Protein AF-A0AAD0XEU3-F1 (afdb_monomer)

Mean predicted aligned error: 13.11 Å

Secondary structure (DSSP, 8-state):
---HHHHHHHHHHHHHHHHHHHHHHHHHHHHHHHHHGGGT-----TTSTTS-HHHHHHHHHHHHHHHHHHHHHHHHHHHHHTT--S--HHHHHHHHHHHHHHHHHHHHHHHHHHHHHSS---B-HHHHHSTTTT--EEEEETTEEEEEEEEE----TTS-PPEEEEEEEE-TT--EEEEEEEEE-SSSSSS--PPPEE-SSEEEE--TTSSPEEEESSPPHHHHHHTT-TT--

Structure (mmCIF, N/CA/C/O backbone):
data_AF-A0AAD0XEU3-F1
#
_entry.id   AF-A0AAD0XEU3-F1
#
loop_
_atom_site.group_PDB
_atom_site.id
_atom_site.type_symbol
_atom_site.label_atom_id
_atom_site.label_alt_id
_atom_site.label_comp_id
_atom_site.label_asym_id
_atom_site.label_entity_id
_atom_site.label_seq_id
_atom_site.pdbx_PDB_ins_code
_atom_site.Cartn_x
_atom_site.Cartn_y
_atom_site.Cartn_z
_atom_site.occupancy
_atom_site.B_iso_or_equiv
_atom_site.auth_seq_id
_atom_site.auth_comp_id
_atom_site.auth_asym_id
_atom_site.auth_atom_id
_atom_site.pdbx_PDB_model_num
ATOM 1 N N . MET A 1 1 ? 22.125 -1.537 -41.550 1.00 46.06 1 MET A N 1
ATOM 2 C CA . MET A 1 1 ? 20.697 -1.244 -41.290 1.00 46.06 1 MET A CA 1
ATOM 3 C C . MET A 1 1 ? 20.258 -2.007 -40.045 1.00 46.06 1 MET A C 1
ATOM 5 O O . MET A 1 1 ? 20.156 -3.225 -40.108 1.00 46.06 1 MET A O 1
ATOM 9 N N . SER A 1 2 ? 20.049 -1.351 -38.899 1.00 53.06 2 SER A N 1
ATOM 10 C CA . SER A 1 2 ? 19.366 -2.022 -37.783 1.00 53.06 2 SER A CA 1
ATOM 11 C C . SER A 1 2 ? 17.871 -1.968 -38.068 1.00 53.06 2 SER A C 1
ATOM 13 O O . SER A 1 2 ? 17.250 -0.924 -37.915 1.00 53.06 2 SER A O 1
ATOM 15 N N . ASN A 1 3 ? 17.312 -3.072 -38.555 1.00 73.12 3 ASN A N 1
ATOM 16 C CA . ASN A 1 3 ? 15.880 -3.191 -38.798 1.00 73.12 3 ASN A CA 1
ATOM 17 C C . ASN A 1 3 ? 15.126 -3.085 -37.453 1.00 73.12 3 ASN A C 1
ATOM 19 O O . ASN A 1 3 ? 15.667 -3.511 -36.430 1.00 73.12 3 ASN A O 1
ATOM 23 N N . ALA A 1 4 ? 13.893 -2.568 -37.415 1.00 69.25 4 ALA A N 1
ATOM 24 C CA . ALA A 1 4 ? 13.116 -2.452 -36.165 1.00 69.25 4 ALA A CA 1
ATOM 25 C C . ALA A 1 4 ? 13.018 -3.801 -35.420 1.00 69.25 4 ALA A C 1
ATOM 27 O O . ALA A 1 4 ? 13.119 -3.877 -34.197 1.00 69.25 4 ALA A O 1
ATOM 28 N N . ARG A 1 5 ? 12.966 -4.897 -36.185 1.00 76.50 5 ARG A N 1
ATOM 29 C CA . ARG A 1 5 ? 13.044 -6.278 -35.693 1.00 76.50 5 ARG A CA 1
ATOM 30 C C . ARG A 1 5 ? 14.333 -6.584 -34.916 1.00 76.50 5 ARG A C 1
ATOM 32 O O . ARG A 1 5 ? 14.293 -7.322 -33.937 1.00 76.50 5 ARG A O 1
ATOM 39 N N . THR A 1 6 ? 15.470 -6.037 -35.338 1.00 76.88 6 THR A N 1
ATOM 40 C CA . THR A 1 6 ? 16.768 -6.197 -34.663 1.00 76.88 6 THR A CA 1
ATOM 41 C C . THR A 1 6 ? 16.799 -5.428 -33.345 1.00 76.88 6 THR A C 1
ATOM 43 O O . THR A 1 6 ? 17.317 -5.949 -32.362 1.00 76.88 6 THR A O 1
ATOM 46 N N . TYR A 1 7 ? 16.199 -4.233 -33.298 1.00 72.94 7 TYR A N 1
ATOM 47 C CA . TYR A 1 7 ? 16.057 -3.458 -32.061 1.00 72.94 7 TYR A CA 1
ATOM 48 C C . TYR A 1 7 ? 15.180 -4.195 -31.038 1.00 72.94 7 TYR A C 1
ATOM 50 O O . TYR A 1 7 ? 15.624 -4.425 -29.917 1.00 72.94 7 TYR A O 1
ATOM 58 N N . VAL A 1 8 ? 13.996 -4.669 -31.443 1.00 77.50 8 VAL A N 1
ATOM 59 C CA . VAL A 1 8 ? 13.076 -5.398 -30.547 1.00 77.50 8 VAL A CA 1
ATOM 60 C C . VAL A 1 8 ? 13.695 -6.697 -30.029 1.00 77.50 8 VAL A C 1
ATOM 62 O O . VAL A 1 8 ? 13.646 -6.959 -28.831 1.00 77.50 8 VAL A O 1
ATOM 65 N N . LYS A 1 9 ? 14.338 -7.496 -30.894 1.00 81.19 9 LYS A N 1
ATOM 66 C CA . LYS A 1 9 ? 15.032 -8.720 -30.456 1.00 81.19 9 LYS A CA 1
ATOM 67 C C . LYS A 1 9 ? 16.100 -8.424 -29.404 1.00 81.19 9 LYS A C 1
ATOM 69 O O . LYS A 1 9 ? 16.208 -9.154 -28.429 1.00 81.19 9 LYS A O 1
ATOM 74 N N . LYS A 1 10 ? 16.877 -7.354 -29.583 1.00 74.50 10 LYS A N 1
ATOM 75 C CA . LYS A 1 10 ? 17.915 -6.965 -28.623 1.00 74.50 10 LYS A CA 1
ATOM 76 C C . LYS A 1 10 ? 17.332 -6.426 -27.320 1.00 74.50 10 LYS A C 1
ATOM 78 O O . LYS A 1 10 ? 17.861 -6.753 -26.264 1.00 74.50 10 LYS A O 1
ATOM 83 N N . LEU A 1 11 ? 16.235 -5.671 -27.383 1.00 76.56 11 LEU A N 1
ATOM 84 C CA . LEU A 1 11 ? 15.510 -5.224 -26.194 1.00 76.56 11 LEU A CA 1
ATOM 85 C C . LEU A 1 11 ? 15.003 -6.427 -25.383 1.00 76.56 11 LEU A C 1
ATOM 87 O O . LEU A 1 11 ? 15.193 -6.467 -24.171 1.00 76.56 11 LEU A O 1
ATOM 91 N N . LEU A 1 12 ? 14.447 -7.444 -26.051 1.00 80.50 12 LEU A N 1
ATOM 92 C CA . LEU A 1 12 ? 14.003 -8.692 -25.419 1.00 80.50 12 LEU A CA 1
ATOM 93 C C . LEU A 1 12 ? 15.159 -9.498 -24.805 1.00 80.50 12 LEU A C 1
ATOM 95 O O . LEU A 1 12 ? 15.047 -9.998 -23.693 1.00 80.50 12 LEU A O 1
ATOM 99 N N . VAL A 1 13 ? 16.298 -9.599 -25.494 1.00 83.69 13 VAL A N 1
ATOM 100 C CA . VAL A 1 13 ? 17.479 -10.293 -24.947 1.00 83.69 13 VAL A CA 1
ATOM 101 C C . VAL A 1 13 ? 18.052 -9.542 -23.743 1.00 83.69 13 VAL A C 1
ATOM 103 O O . VAL A 1 13 ? 18.366 -10.157 -22.728 1.00 83.69 13 VAL A O 1
ATOM 106 N N . GLY A 1 14 ? 18.154 -8.213 -23.826 1.00 75.88 14 GLY A N 1
ATOM 107 C CA . GLY A 1 14 ? 18.631 -7.384 -22.720 1.00 75.88 14 GLY A CA 1
ATOM 108 C C . GLY A 1 14 ? 17.721 -7.456 -21.497 1.00 75.88 14 GLY A C 1
ATOM 109 O O . GLY A 1 14 ? 18.206 -7.492 -20.372 1.00 75.88 14 GLY A O 1
ATOM 110 N N . THR A 1 15 ? 16.411 -7.540 -21.710 1.00 77.00 15 THR A N 1
ATOM 111 C CA . THR A 1 15 ? 15.426 -7.657 -20.626 1.00 77.00 15 THR A CA 1
ATOM 112 C C . THR A 1 15 ? 15.427 -9.028 -19.989 1.00 77.00 15 THR A C 1
ATOM 114 O O . THR A 1 15 ? 15.415 -9.107 -18.766 1.00 77.00 15 THR A O 1
ATOM 117 N N . LEU A 1 16 ? 15.549 -10.097 -20.777 1.00 83.75 16 LEU A N 1
ATOM 118 C CA . LEU A 1 16 ? 15.751 -11.441 -20.243 1.00 83.75 16 LEU A CA 1
ATOM 119 C C . LEU A 1 16 ? 17.006 -11.498 -19.358 1.00 83.75 16 LEU A C 1
ATOM 121 O O . LEU A 1 16 ? 16.955 -12.017 -18.249 1.00 83.75 16 LEU A O 1
ATOM 125 N N . LEU A 1 17 ? 18.114 -10.909 -19.815 1.00 81.06 17 LEU A N 1
ATOM 126 C CA . LEU A 1 17 ? 19.362 -10.875 -19.054 1.00 81.06 17 LEU A CA 1
ATOM 127 C C . LEU A 1 17 ? 19.226 -10.058 -17.762 1.00 81.06 17 LEU A C 1
ATOM 129 O O . LEU A 1 17 ? 19.706 -10.487 -16.718 1.00 81.06 17 LEU A O 1
ATOM 133 N N . VAL A 1 18 ? 18.521 -8.926 -17.807 1.00 76.06 18 VAL A N 1
ATOM 134 C CA . VAL A 1 18 ? 18.188 -8.124 -16.621 1.00 76.06 18 VAL A CA 1
ATOM 135 C C . VAL A 1 18 ? 17.350 -8.921 -15.625 1.00 76.06 18 VAL A C 1
ATOM 137 O O . VAL A 1 18 ? 17.689 -8.940 -14.447 1.00 76.06 18 VAL A O 1
ATOM 140 N N . ILE A 1 19 ? 16.294 -9.603 -16.078 1.00 78.50 19 ILE A N 1
ATOM 141 C CA . ILE A 1 19 ? 15.447 -10.436 -15.213 1.00 78.50 19 ILE A CA 1
ATOM 142 C C . ILE A 1 19 ? 16.292 -11.532 -14.555 1.00 78.50 19 ILE A C 1
ATOM 144 O O . ILE A 1 19 ? 16.215 -11.717 -13.346 1.00 78.50 19 ILE A O 1
ATOM 148 N N . VAL A 1 20 ? 17.145 -12.215 -15.324 1.00 83.12 20 VAL A N 1
ATOM 149 C CA . VAL A 1 20 ? 18.040 -13.259 -14.801 1.00 83.12 20 VAL A CA 1
ATOM 150 C C . VAL A 1 20 ? 18.992 -12.696 -13.745 1.00 83.12 20 VAL A C 1
ATOM 152 O O . VAL A 1 20 ? 19.113 -13.277 -12.670 1.00 83.12 20 VAL A O 1
ATOM 155 N N . VAL A 1 21 ? 19.628 -11.549 -14.001 1.00 78.06 21 VAL A N 1
ATOM 156 C CA . VAL A 1 21 ? 20.501 -10.888 -13.017 1.00 78.06 21 VAL A CA 1
ATOM 157 C C . VAL A 1 21 ? 19.711 -10.480 -11.774 1.00 78.06 21 VAL A C 1
ATOM 159 O O . VAL A 1 21 ? 20.188 -10.706 -10.670 1.00 78.06 21 VAL A O 1
ATOM 162 N N . MET A 1 22 ? 18.496 -9.953 -11.919 1.00 69.88 22 MET A N 1
ATOM 163 C CA . MET A 1 22 ? 17.656 -9.560 -10.782 1.00 69.88 22 MET A CA 1
ATOM 164 C C . MET A 1 22 ? 17.192 -10.726 -9.927 1.00 69.88 22 MET A C 1
ATOM 166 O O . MET A 1 22 ? 17.063 -10.576 -8.719 1.00 69.88 22 MET A O 1
ATOM 170 N N . VAL A 1 23 ? 16.928 -11.879 -10.535 1.00 75.81 23 VAL A N 1
ATOM 171 C CA . VAL A 1 23 ? 16.513 -13.077 -9.802 1.00 75.81 23 VAL A CA 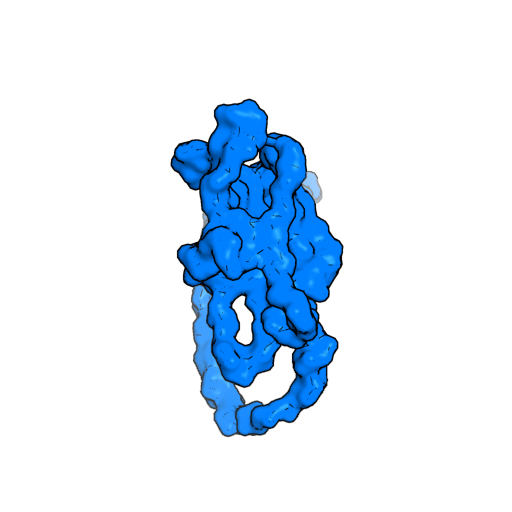1
ATOM 172 C C . VAL A 1 23 ? 17.715 -13.749 -9.138 1.00 75.81 23 VAL A C 1
ATOM 174 O O . VAL A 1 23 ? 17.594 -14.245 -8.022 1.00 75.81 23 VAL A O 1
ATOM 177 N N . LEU A 1 24 ? 18.884 -13.752 -9.788 1.00 76.75 24 LEU A N 1
ATOM 178 C CA . LEU A 1 24 ? 20.075 -14.450 -9.291 1.00 76.75 24 LEU A CA 1
ATOM 179 C C . LEU A 1 24 ? 20.952 -13.606 -8.359 1.00 76.75 24 LEU A C 1
ATOM 181 O O . LEU A 1 24 ? 21.606 -14.172 -7.486 1.00 76.75 24 LEU A O 1
ATOM 185 N N . ALA A 1 25 ? 20.987 -12.279 -8.502 1.00 72.56 25 ALA A N 1
ATOM 186 C CA . ALA A 1 25 ? 21.865 -11.419 -7.706 1.00 72.56 25 ALA A CA 1
ATOM 187 C C . ALA A 1 25 ? 21.491 -11.360 -6.213 1.00 72.56 25 ALA A C 1
ATOM 189 O O . ALA A 1 25 ? 22.407 -11.480 -5.402 1.00 72.56 25 ALA A O 1
ATOM 190 N N . PRO A 1 26 ? 20.211 -11.233 -5.802 1.00 66.44 26 PRO A N 1
ATOM 191 C CA . PRO A 1 26 ? 19.837 -11.255 -4.388 1.00 66.44 26 PRO A CA 1
ATOM 192 C C . PRO A 1 26 ? 20.229 -12.548 -3.652 1.00 66.44 26 PRO A C 1
ATOM 194 O O . PRO A 1 26 ? 20.867 -12.436 -2.605 1.00 66.44 26 PRO A O 1
ATOM 197 N N . PRO A 1 27 ? 19.949 -13.770 -4.163 1.00 67.00 27 PRO A N 1
ATOM 198 C CA . PRO A 1 27 ? 20.391 -14.988 -3.491 1.00 67.00 27 PRO A CA 1
ATOM 199 C C . PRO A 1 27 ? 21.916 -15.142 -3.519 1.00 67.00 27 PRO A C 1
ATOM 201 O O . PRO A 1 27 ? 22.482 -15.581 -2.524 1.00 67.00 27 PRO A O 1
ATOM 204 N N . LEU A 1 28 ? 22.606 -14.727 -4.590 1.00 72.44 28 LEU A N 1
ATOM 205 C CA . LEU A 1 28 ? 24.076 -14.712 -4.618 1.00 72.44 28 LEU A CA 1
ATOM 206 C C . LEU A 1 28 ? 24.664 -13.762 -3.573 1.00 72.44 28 LEU A C 1
ATOM 208 O O . LEU A 1 28 ? 25.585 -14.154 -2.868 1.00 72.44 28 LEU A O 1
ATOM 212 N N . MET A 1 29 ? 24.127 -12.547 -3.440 1.00 66.88 29 MET A N 1
ATOM 213 C CA . MET A 1 29 ? 24.528 -11.582 -2.411 1.00 66.88 29 MET A CA 1
ATOM 214 C C . MET A 1 29 ? 24.251 -12.115 -1.008 1.00 66.88 29 MET A C 1
ATOM 216 O O . MET A 1 2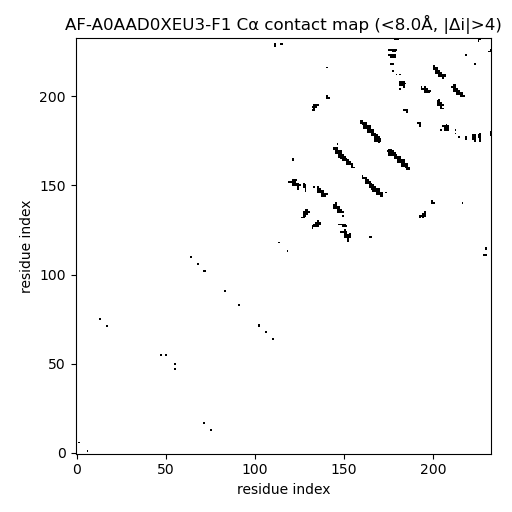9 ? 25.106 -11.977 -0.142 1.00 66.88 29 MET A O 1
ATOM 220 N N . LEU A 1 30 ? 23.105 -12.765 -0.783 1.00 59.00 30 LEU A N 1
ATOM 221 C CA . LEU A 1 30 ? 22.781 -13.395 0.496 1.00 59.00 30 LEU A CA 1
ATOM 222 C C . LEU A 1 30 ? 23.775 -14.515 0.832 1.00 59.00 30 LEU A C 1
ATOM 224 O O . LEU A 1 30 ? 24.312 -14.545 1.933 1.00 59.00 30 LEU A O 1
ATOM 228 N N . ILE A 1 31 ? 24.072 -15.399 -0.124 1.00 71.38 31 ILE A N 1
ATOM 229 C CA . ILE A 1 31 ? 25.073 -16.463 0.034 1.00 71.38 31 ILE A CA 1
ATOM 230 C C . ILE A 1 31 ? 26.451 -15.855 0.315 1.00 71.38 31 ILE A C 1
ATOM 232 O O . ILE A 1 31 ? 27.146 -16.306 1.219 1.00 71.38 31 ILE A O 1
ATOM 236 N N . LEU A 1 32 ? 26.839 -14.804 -0.408 1.00 69.19 32 LEU A N 1
ATOM 237 C CA . LEU A 1 32 ? 28.119 -14.129 -0.223 1.00 69.19 32 LEU A CA 1
ATOM 238 C C . LEU A 1 32 ? 28.206 -13.478 1.167 1.00 69.19 32 LEU A C 1
ATOM 240 O O . LEU A 1 32 ? 29.190 -13.670 1.873 1.00 69.19 32 LEU A O 1
ATOM 244 N N . LEU A 1 33 ? 27.155 -12.782 1.605 1.00 63.50 33 LEU A N 1
ATOM 245 C CA . LEU A 1 33 ? 27.061 -12.227 2.955 1.00 63.50 33 LEU A CA 1
ATOM 246 C C . LEU A 1 33 ? 27.179 -13.326 4.013 1.00 63.50 33 LEU A C 1
ATOM 248 O O . LEU A 1 33 ? 27.953 -13.167 4.948 1.00 63.50 33 LEU A O 1
ATOM 252 N N . LEU A 1 34 ? 26.499 -14.462 3.845 1.00 60.34 34 LEU A N 1
ATOM 253 C CA . LEU A 1 34 ? 26.597 -15.595 4.771 1.00 60.34 34 LEU A CA 1
ATOM 254 C C . LEU A 1 34 ? 28.004 -16.215 4.801 1.00 60.34 34 LEU A C 1
ATOM 256 O O . LEU A 1 34 ? 28.463 -16.627 5.863 1.00 60.34 34 LEU A O 1
ATOM 260 N N . LEU A 1 35 ? 28.708 -16.241 3.667 1.00 69.62 35 LEU A N 1
ATOM 261 C CA . LEU A 1 35 ? 30.067 -16.781 3.565 1.00 69.62 35 LEU A CA 1
ATOM 262 C C . LEU A 1 35 ? 31.140 -15.835 4.131 1.00 69.62 35 LEU A C 1
ATOM 264 O O . LEU A 1 35 ? 32.125 -16.310 4.689 1.00 69.62 35 LEU A O 1
ATOM 268 N N . PHE A 1 36 ? 30.964 -14.514 4.019 1.00 59.31 36 PHE A N 1
ATOM 269 C CA . PHE A 1 36 ? 31.915 -13.513 4.532 1.00 59.31 36 PHE A CA 1
ATOM 270 C C . PHE A 1 36 ? 31.579 -13.008 5.951 1.00 59.31 36 PHE A C 1
ATOM 272 O O . PHE A 1 36 ? 32.425 -12.398 6.607 1.00 59.31 36 PHE A O 1
ATOM 279 N N . SER A 1 37 ? 30.371 -13.275 6.460 1.00 45.62 37 SER A N 1
ATOM 280 C CA . SER A 1 37 ? 29.889 -12.814 7.774 1.00 45.62 37 SER A CA 1
ATOM 281 C C . SER A 1 37 ? 30.475 -13.571 8.968 1.00 45.62 37 SER A C 1
ATOM 283 O O . SER A 1 37 ? 30.266 -13.131 10.099 1.00 45.62 37 SER A O 1
ATOM 285 N N . SER A 1 38 ? 31.231 -14.657 8.792 1.00 47.66 38 SER A N 1
ATOM 286 C CA . SER A 1 38 ? 31.817 -15.373 9.937 1.00 47.66 38 SER A CA 1
ATOM 287 C C . SER A 1 38 ? 32.796 -14.522 10.766 1.00 47.66 38 SER A C 1
ATOM 289 O O . SER A 1 38 ? 33.122 -14.910 11.882 1.00 47.66 38 SER A O 1
ATOM 291 N N . SER A 1 39 ? 33.232 -13.358 10.263 1.00 47.34 39 SER A N 1
ATOM 292 C CA . SER A 1 39 ? 34.177 -12.464 10.954 1.00 47.34 39 SER A CA 1
ATOM 293 C C . SER A 1 39 ? 33.581 -11.143 11.477 1.00 47.34 39 SER A C 1
ATOM 295 O O . SER A 1 39 ? 34.301 -10.396 12.131 1.00 47.34 39 SER A O 1
ATOM 297 N N . ILE A 1 40 ? 32.303 -10.822 11.211 1.00 44.44 40 ILE A N 1
ATOM 298 C CA . ILE A 1 40 ? 31.686 -9.512 11.564 1.00 44.44 40 ILE A CA 1
ATOM 299 C C . ILE A 1 40 ? 30.418 -9.679 12.432 1.00 44.44 40 ILE A C 1
ATOM 301 O O . ILE A 1 40 ? 29.675 -8.731 12.660 1.00 44.44 40 ILE A O 1
ATOM 305 N N . ILE A 1 41 ? 30.160 -10.863 12.996 1.00 40.84 41 ILE A N 1
ATOM 306 C CA . ILE A 1 41 ? 29.099 -11.020 14.007 1.00 40.84 41 ILE A CA 1
ATOM 307 C C . ILE A 1 41 ? 29.682 -10.643 15.373 1.00 40.84 41 ILE A C 1
ATOM 309 O O . ILE A 1 41 ? 29.996 -11.493 16.201 1.00 40.84 41 ILE A O 1
ATOM 313 N N . ASN A 1 42 ? 29.859 -9.340 15.588 1.00 34.31 42 ASN A N 1
ATOM 314 C CA . ASN A 1 42 ? 29.871 -8.765 16.928 1.00 34.31 42 ASN A CA 1
ATOM 315 C C . ASN A 1 42 ? 28.522 -8.040 17.097 1.00 34.31 42 ASN A C 1
ATOM 317 O O . ASN A 1 42 ? 28.211 -7.156 16.290 1.00 34.31 42 ASN A O 1
ATOM 321 N N . PRO A 1 43 ? 27.666 -8.443 18.054 1.00 43.75 43 PRO A N 1
ATOM 322 C CA . PRO A 1 43 ? 26.286 -7.998 18.112 1.00 43.75 43 PRO A CA 1
ATOM 323 C C . PRO A 1 43 ? 26.238 -6.644 18.816 1.00 43.75 43 PRO A C 1
ATOM 325 O O . PRO A 1 43 ? 26.219 -6.586 20.039 1.00 43.75 43 PRO A O 1
ATOM 328 N N . ASN A 1 44 ? 26.295 -5.566 18.034 1.00 41.22 44 ASN A N 1
ATOM 329 C CA . ASN A 1 44 ? 25.739 -4.230 18.295 1.00 41.22 44 ASN A CA 1
ATOM 330 C C . ASN A 1 44 ? 26.669 -3.142 17.762 1.00 41.22 44 ASN A C 1
ATOM 332 O O . ASN A 1 44 ? 27.787 -2.964 18.244 1.00 41.22 44 ASN A O 1
ATOM 336 N N . PRO A 1 45 ? 26.106 -2.247 16.945 1.00 33.84 45 PRO A N 1
ATOM 337 C CA . PRO A 1 45 ? 26.264 -0.840 17.217 1.00 33.84 45 PRO A CA 1
ATOM 338 C C . PRO A 1 45 ? 24.901 -0.269 17.604 1.00 33.84 45 PRO A C 1
ATOM 340 O O . PRO A 1 45 ? 23.956 -0.215 16.820 1.00 33.84 45 PRO A O 1
ATOM 343 N N . VAL A 1 46 ? 24.868 0.237 18.834 1.00 37.12 46 VAL A N 1
ATOM 344 C CA . VAL A 1 46 ? 23.834 1.050 19.500 1.00 37.12 46 VAL A CA 1
ATOM 345 C C . VAL A 1 46 ? 23.349 2.253 18.657 1.00 37.12 46 VAL A C 1
ATOM 347 O O . VAL A 1 46 ? 22.409 2.947 19.026 1.00 37.12 46 VAL A O 1
ATOM 350 N N . PHE A 1 47 ? 23.929 2.491 17.480 1.00 31.92 47 PHE A N 1
ATOM 351 C CA . PHE A 1 47 ? 23.569 3.581 16.581 1.00 31.92 47 PHE A CA 1
ATOM 352 C C . PHE A 1 47 ? 22.332 3.305 15.705 1.00 31.92 47 PHE A C 1
ATOM 354 O O . PHE A 1 47 ? 21.726 4.254 15.217 1.00 31.92 47 PHE A O 1
ATOM 361 N N . MET A 1 48 ? 21.914 2.042 15.529 1.00 30.05 48 MET A N 1
ATOM 362 C CA . MET A 1 48 ? 20.702 1.724 14.748 1.00 30.05 48 MET A CA 1
ATOM 363 C C . MET A 1 48 ? 19.395 1.753 15.550 1.00 30.05 48 MET A C 1
ATOM 365 O O . MET A 1 48 ? 18.332 1.795 14.949 1.00 30.05 48 MET A O 1
ATOM 369 N N . TRP A 1 49 ? 19.447 1.826 16.881 1.00 30.48 49 TRP A N 1
ATOM 370 C CA . TRP A 1 49 ? 18.246 1.817 17.730 1.00 30.48 49 TRP A CA 1
ATOM 371 C C . TRP A 1 49 ? 17.502 3.163 17.793 1.00 30.48 49 TRP A C 1
ATOM 373 O O . TRP A 1 49 ? 16.406 3.233 18.337 1.00 30.48 49 TRP A O 1
ATOM 383 N N . ARG A 1 50 ? 18.093 4.254 17.277 1.00 31.20 50 ARG A N 1
ATOM 384 C CA . ARG A 1 50 ? 17.523 5.615 17.380 1.00 31.20 50 ARG A CA 1
ATOM 385 C C . ARG A 1 50 ? 16.954 6.170 16.075 1.00 31.20 50 ARG A C 1
ATOM 387 O O . ARG A 1 50 ? 16.388 7.260 16.066 1.00 31.20 50 ARG A O 1
ATOM 394 N N . ILE A 1 51 ? 17.111 5.443 14.980 1.00 31.64 51 ILE A N 1
ATOM 395 C CA . ILE A 1 51 ? 16.363 5.692 13.753 1.00 31.64 51 ILE A CA 1
ATOM 396 C C . ILE A 1 51 ? 15.140 4.799 13.905 1.00 31.64 51 ILE A C 1
ATOM 398 O O . ILE A 1 51 ? 15.330 3.607 14.133 1.00 31.64 51 ILE A O 1
ATOM 402 N N . SER A 1 52 ? 13.920 5.349 13.872 1.00 42.97 52 SER A N 1
ATOM 403 C CA . SER A 1 52 ? 12.727 4.500 13.959 1.00 42.97 52 SER A CA 1
ATOM 404 C C . SER A 1 52 ? 12.883 3.346 12.968 1.00 42.97 52 SER A C 1
ATOM 406 O O . SER A 1 52 ? 13.369 3.534 11.848 1.00 42.97 52 SER A O 1
ATOM 408 N N . GLU A 1 53 ? 12.547 2.139 13.402 1.00 47.69 53 GLU A N 1
ATOM 409 C CA . GLU A 1 53 ? 12.714 0.911 12.621 1.00 47.69 53 GLU A CA 1
ATOM 410 C C . GLU A 1 53 ? 12.005 1.015 11.248 1.00 47.69 53 GLU A C 1
ATOM 412 O O . GLU A 1 53 ? 12.388 0.371 10.271 1.00 47.69 53 GLU A O 1
ATOM 417 N N . ASP A 1 54 ? 11.036 1.930 11.142 1.00 47.72 54 ASP A N 1
ATOM 418 C CA . ASP A 1 54 ? 10.421 2.448 9.918 1.00 47.72 54 ASP A CA 1
ATOM 419 C C . ASP A 1 54 ? 11.366 3.309 9.063 1.00 47.72 54 ASP A C 1
ATOM 421 O O . ASP A 1 54 ? 11.633 2.972 7.913 1.00 47.72 54 ASP A O 1
ATOM 425 N N . ALA A 1 55 ? 11.942 4.391 9.589 1.00 45.06 55 ALA A N 1
ATOM 426 C CA . ALA A 1 55 ? 12.816 5.261 8.804 1.00 45.06 55 ALA A CA 1
ATOM 427 C C . ALA A 1 55 ? 14.065 4.525 8.287 1.00 45.06 55 ALA A C 1
ATOM 429 O O . ALA A 1 55 ? 14.495 4.776 7.165 1.00 45.06 55 ALA A O 1
ATOM 430 N N . GLY A 1 56 ? 14.620 3.584 9.059 1.00 49.97 56 GLY A N 1
ATOM 431 C CA . GLY A 1 56 ? 15.778 2.786 8.647 1.00 49.97 56 GLY A CA 1
ATOM 432 C C . GLY A 1 56 ? 15.450 1.785 7.538 1.00 49.97 56 GLY A C 1
ATOM 433 O O . GLY A 1 56 ? 16.156 1.724 6.532 1.00 49.97 56 GLY A O 1
ATOM 434 N N . SER A 1 57 ? 14.359 1.030 7.679 1.00 49.62 57 SER A N 1
ATOM 435 C CA . SER A 1 57 ? 13.946 0.033 6.682 1.00 49.62 57 SER A CA 1
ATOM 436 C C . SER A 1 57 ? 13.421 0.677 5.396 1.00 49.62 57 SER A C 1
ATOM 438 O O . SER A 1 57 ? 13.817 0.260 4.306 1.00 49.62 57 SER A O 1
ATOM 440 N N . HIS A 1 58 ? 12.631 1.751 5.499 1.00 51.66 58 HIS A N 1
ATOM 441 C CA . HIS A 1 58 ? 12.197 2.540 4.347 1.00 51.66 58 HIS A CA 1
ATOM 442 C C . HIS A 1 58 ? 13.384 3.201 3.641 1.00 51.66 58 HIS A C 1
ATOM 444 O O . HIS A 1 58 ? 13.470 3.135 2.417 1.00 51.66 58 HIS A O 1
ATOM 450 N N . LEU A 1 59 ? 14.344 3.774 4.374 1.00 55.66 59 LEU A N 1
ATOM 451 C CA . LEU A 1 59 ? 15.533 4.377 3.768 1.00 55.66 59 LEU A CA 1
ATOM 452 C C . LEU A 1 59 ? 16.423 3.325 3.102 1.00 55.66 59 LEU A C 1
ATOM 454 O O . LEU A 1 59 ? 16.889 3.556 1.992 1.00 55.66 59 LEU A O 1
ATOM 458 N N . MET A 1 60 ? 16.603 2.150 3.705 1.00 55.50 60 MET A N 1
ATOM 459 C CA . MET A 1 60 ? 17.351 1.053 3.082 1.00 55.50 60 MET A CA 1
ATOM 460 C C . MET A 1 60 ? 16.643 0.512 1.835 1.00 55.50 60 MET A C 1
ATOM 462 O O . MET A 1 60 ? 17.303 0.299 0.819 1.00 55.50 60 MET A O 1
ATOM 466 N N . ALA A 1 61 ? 15.316 0.368 1.854 1.00 56.53 61 ALA A N 1
ATOM 467 C CA . ALA A 1 61 ? 14.532 -0.039 0.687 1.00 56.53 61 ALA A CA 1
ATOM 468 C C . ALA A 1 61 ? 14.562 1.019 -0.434 1.00 56.53 61 ALA A C 1
ATOM 470 O O . ALA A 1 61 ? 14.719 0.691 -1.613 1.00 56.53 61 ALA A O 1
ATOM 471 N N . VAL A 1 62 ? 14.480 2.306 -0.084 1.00 63.41 62 VAL A N 1
ATOM 472 C CA . VAL A 1 62 ? 14.606 3.422 -1.032 1.00 63.41 62 VAL A CA 1
ATOM 473 C C . VAL A 1 62 ? 16.017 3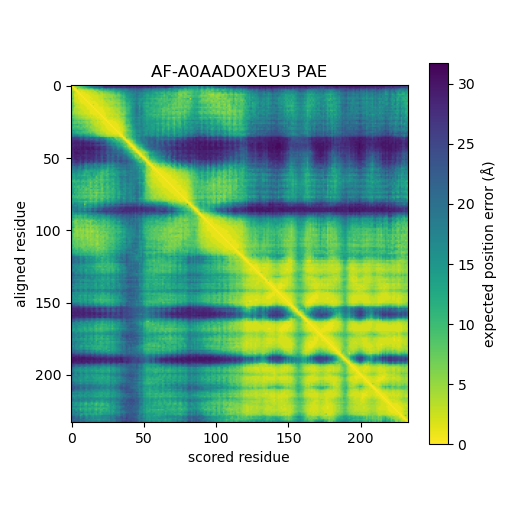.463 -1.617 1.00 63.41 62 VAL A C 1
ATOM 475 O O . VAL A 1 62 ? 16.173 3.520 -2.831 1.00 63.41 62 VAL A O 1
ATOM 478 N N . VAL A 1 63 ? 17.060 3.346 -0.797 1.00 67.00 63 VAL A N 1
ATOM 479 C CA . VAL A 1 63 ? 18.453 3.330 -1.265 1.00 67.00 63 VAL A CA 1
ATOM 480 C C . VAL A 1 63 ? 18.709 2.129 -2.176 1.00 67.00 63 VAL A C 1
ATOM 482 O O . VAL A 1 63 ? 19.260 2.296 -3.263 1.00 67.00 63 VAL A O 1
ATOM 485 N N . GLN A 1 64 ? 18.267 0.929 -1.793 1.00 61.84 64 GLN A N 1
ATOM 486 C CA . GLN A 1 64 ? 18.403 -0.271 -2.621 1.00 61.84 64 GLN A CA 1
ATOM 487 C C . GLN A 1 64 ? 17.635 -0.146 -3.942 1.00 61.84 64 GLN A C 1
ATOM 489 O O . GLN A 1 64 ? 18.186 -0.482 -4.990 1.00 61.84 64 GLN A O 1
ATOM 494 N N . SER A 1 65 ? 16.410 0.389 -3.926 1.00 64.06 65 SER A N 1
ATOM 495 C CA . SER A 1 65 ? 15.626 0.600 -5.150 1.00 64.06 65 SER A CA 1
ATOM 496 C C . SER A 1 65 ? 16.245 1.662 -6.064 1.00 64.06 65 SER A C 1
ATOM 498 O O . SER A 1 65 ? 16.290 1.461 -7.277 1.00 64.06 65 SER A O 1
ATOM 500 N N . VAL A 1 66 ? 16.817 2.738 -5.513 1.00 71.75 66 VAL A N 1
ATOM 501 C CA . VAL A 1 66 ? 17.540 3.765 -6.280 1.00 71.75 66 VAL A CA 1
ATOM 502 C C . VAL A 1 66 ? 18.823 3.197 -6.887 1.00 71.75 66 VAL A C 1
ATOM 504 O O . VAL A 1 66 ? 19.073 3.402 -8.074 1.00 71.75 66 VAL A O 1
ATOM 507 N N . ILE A 1 67 ? 19.619 2.436 -6.130 1.00 73.31 67 ILE A N 1
ATOM 508 C CA . ILE A 1 67 ? 20.832 1.777 -6.646 1.00 73.31 67 ILE A CA 1
ATOM 509 C C . ILE A 1 67 ? 20.472 0.811 -7.778 1.00 73.31 67 ILE A C 1
ATOM 511 O O . ILE A 1 67 ? 21.109 0.808 -8.834 1.00 73.31 67 ILE A O 1
ATOM 515 N N . LEU A 1 68 ? 19.424 0.016 -7.589 1.00 70.38 68 LEU A N 1
ATOM 516 C CA . LEU A 1 68 ? 18.906 -0.911 -8.585 1.00 70.38 68 LEU A CA 1
ATOM 517 C C . LEU A 1 68 ? 18.419 -0.177 -9.847 1.00 70.38 68 LEU A C 1
ATOM 519 O O . LEU A 1 68 ? 18.729 -0.579 -10.966 1.00 70.38 68 LEU A O 1
ATOM 523 N N . MET A 1 69 ? 17.748 0.962 -9.685 1.00 71.12 69 MET A N 1
ATOM 524 C CA . MET A 1 69 ? 17.303 1.801 -10.798 1.00 71.12 69 MET A CA 1
ATOM 525 C C . MET A 1 69 ? 18.483 2.402 -11.574 1.00 71.12 69 MET A C 1
ATOM 527 O O . MET A 1 69 ? 18.503 2.359 -12.805 1.00 71.12 69 MET A O 1
ATOM 531 N N . VAL A 1 70 ? 19.486 2.935 -10.870 1.00 77.25 70 VAL A N 1
ATOM 532 C CA . VAL A 1 70 ? 20.681 3.550 -11.469 1.00 77.25 70 VAL A CA 1
ATOM 533 C C . VAL A 1 70 ? 21.535 2.508 -12.188 1.00 77.25 70 VAL A C 1
ATOM 535 O O . VAL A 1 70 ? 21.983 2.754 -13.309 1.00 77.25 70 VAL A O 1
ATOM 538 N N . THR A 1 71 ? 21.734 1.331 -11.591 1.00 74.44 71 THR A N 1
ATOM 539 C CA . THR A 1 71 ? 22.503 0.236 -12.204 1.00 74.44 71 THR A CA 1
ATOM 540 C C . THR A 1 71 ? 21.815 -0.300 -13.456 1.00 74.44 71 THR A C 1
ATOM 542 O O . THR A 1 71 ? 22.474 -0.458 -14.485 1.00 74.44 71 THR A O 1
ATOM 545 N N . LEU A 1 72 ? 20.490 -0.482 -13.424 1.00 73.06 72 LEU A N 1
ATOM 546 C CA . LEU A 1 72 ? 19.710 -0.849 -14.604 1.00 73.06 72 LEU A CA 1
ATOM 547 C C . LEU A 1 72 ? 19.809 0.195 -15.709 1.00 73.06 72 LEU A C 1
ATOM 549 O O . LEU A 1 72 ? 20.115 -0.140 -16.854 1.00 73.06 72 LEU A O 1
ATOM 553 N N . LEU A 1 73 ? 19.581 1.464 -15.375 1.00 73.56 73 LEU A N 1
ATOM 554 C CA . LEU A 1 73 ? 19.635 2.550 -16.344 1.00 73.56 73 LEU A CA 1
ATOM 555 C C . LEU A 1 73 ? 21.034 2.664 -16.967 1.00 73.56 73 LEU A C 1
ATOM 557 O O . LEU A 1 73 ? 21.158 2.776 -18.187 1.00 73.56 73 LEU A O 1
ATOM 561 N N . GLY A 1 74 ? 22.086 2.562 -16.151 1.00 75.75 74 GLY A N 1
ATOM 562 C CA . GLY A 1 74 ? 23.479 2.559 -16.595 1.00 75.75 74 GLY A CA 1
ATOM 563 C C . GLY A 1 74 ? 23.806 1.379 -17.512 1.00 75.75 74 GLY A C 1
ATOM 564 O O . GLY A 1 74 ? 24.400 1.581 -18.573 1.00 75.75 74 GLY A O 1
ATOM 565 N N . PHE A 1 75 ? 23.360 0.170 -17.162 1.00 74.25 75 PHE A N 1
ATOM 566 C CA . PHE A 1 75 ? 23.529 -1.027 -17.988 1.00 74.25 75 PHE A CA 1
ATOM 567 C C . PHE A 1 75 ? 22.827 -0.888 -19.347 1.00 74.25 75 PHE A C 1
ATOM 569 O O . PHE A 1 75 ? 23.429 -1.158 -20.390 1.00 74.25 75 PHE A O 1
ATOM 576 N N . PHE A 1 76 ? 21.587 -0.389 -19.362 1.00 71.19 76 PHE A N 1
ATOM 577 C CA . PHE A 1 76 ? 20.846 -0.137 -20.600 1.00 71.19 76 PHE A CA 1
ATOM 578 C C . PHE A 1 76 ? 21.513 0.943 -21.464 1.00 71.19 76 PHE A C 1
ATOM 580 O O . PHE A 1 76 ? 21.656 0.755 -22.673 1.00 71.19 76 PHE A O 1
ATOM 587 N N . ILE A 1 77 ? 21.973 2.051 -20.870 1.00 72.25 77 ILE A N 1
ATOM 588 C CA . ILE A 1 77 ? 22.696 3.108 -21.596 1.00 72.25 77 ILE A CA 1
ATOM 589 C C . ILE A 1 77 ? 24.012 2.570 -22.171 1.00 72.25 77 ILE A C 1
ATOM 591 O O . ILE A 1 77 ? 24.331 2.854 -23.328 1.00 72.25 77 ILE A O 1
ATOM 595 N N . TRP A 1 78 ? 24.764 1.777 -21.405 1.00 75.94 78 TRP A N 1
ATOM 596 C CA . TRP A 1 78 ? 26.010 1.155 -21.855 1.00 75.94 78 TRP A CA 1
ATOM 597 C C . TRP A 1 78 ? 25.778 0.197 -23.030 1.00 75.94 78 TRP A C 1
ATOM 599 O O . TRP A 1 78 ? 26.439 0.324 -24.064 1.00 75.94 78 TRP A O 1
ATOM 609 N N . MET A 1 79 ? 24.774 -0.681 -22.928 1.00 68.88 79 MET A N 1
ATOM 610 C CA . MET A 1 79 ? 24.399 -1.610 -23.998 1.00 68.88 79 MET A CA 1
ATOM 611 C C . MET A 1 79 ? 23.988 -0.868 -25.282 1.00 68.88 79 MET A C 1
ATOM 613 O O . MET A 1 79 ? 24.333 -1.279 -26.392 1.00 68.88 79 MET A O 1
ATOM 617 N N . MET A 1 80 ? 23.318 0.279 -25.144 1.00 66.00 80 MET A N 1
ATOM 618 C CA . MET A 1 80 ? 22.949 1.137 -26.274 1.00 66.00 80 MET A CA 1
ATOM 619 C C . MET A 1 80 ? 24.151 1.887 -26.866 1.00 66.00 80 MET A C 1
ATOM 621 O O . MET A 1 80 ? 24.235 2.042 -28.088 1.00 66.00 80 MET A O 1
ATOM 625 N N . LYS A 1 81 ? 25.110 2.323 -26.038 1.00 69.12 81 LYS A N 1
ATOM 626 C CA . LYS A 1 81 ? 26.315 3.045 -26.482 1.00 69.12 81 LYS A CA 1
ATOM 627 C C . LYS A 1 81 ? 27.189 2.194 -27.410 1.00 69.12 81 LYS A C 1
ATOM 629 O O . LYS A 1 81 ? 27.787 2.741 -28.330 1.00 69.12 81 LYS A O 1
ATOM 634 N N . GLY A 1 82 ? 27.203 0.871 -27.232 1.00 62.47 82 GLY A N 1
ATOM 635 C CA . GLY A 1 82 ? 27.909 -0.059 -28.122 1.00 62.47 82 GLY A CA 1
ATOM 636 C C . GLY A 1 82 ? 27.271 -0.249 -29.508 1.00 62.47 82 GLY A C 1
ATOM 637 O O . GLY A 1 82 ? 27.891 -0.852 -30.384 1.00 62.47 82 GLY A O 1
ATOM 638 N N . HIS A 1 83 ? 26.039 0.229 -29.736 1.00 57.38 83 HIS A N 1
ATOM 639 C CA . HIS A 1 83 ? 25.253 -0.156 -30.918 1.00 57.38 83 HIS A CA 1
ATOM 640 C C . HIS A 1 83 ? 24.528 0.976 -31.647 1.00 57.38 83 HIS A C 1
ATOM 642 O O . HIS A 1 83 ? 24.165 0.796 -32.812 1.00 57.38 83 HIS A O 1
ATOM 648 N N . VAL A 1 84 ? 24.343 2.141 -31.024 1.00 56.66 84 VAL A N 1
ATOM 649 C CA . VAL A 1 84 ? 23.919 3.352 -31.739 1.00 56.66 84 VAL A CA 1
ATOM 650 C C . VAL A 1 84 ? 25.141 3.911 -32.466 1.00 56.66 84 VAL A C 1
ATOM 652 O O . VAL A 1 84 ? 25.812 4.828 -31.997 1.00 56.66 84 VAL A O 1
ATOM 655 N N . GLY A 1 85 ? 25.460 3.286 -33.600 1.00 52.09 85 GLY A N 1
ATOM 656 C CA . GLY A 1 85 ? 26.472 3.767 -34.528 1.00 52.09 85 GLY A CA 1
ATOM 657 C C . GLY A 1 85 ? 26.182 5.206 -34.954 1.00 52.09 85 GLY A C 1
ATOM 658 O O . GLY A 1 85 ? 25.028 5.623 -35.055 1.00 52.09 85 GLY A O 1
ATOM 659 N N . VAL A 1 86 ? 27.257 5.958 -35.168 1.00 53.72 86 VAL A N 1
ATOM 660 C CA . VAL A 1 86 ? 27.288 7.350 -35.623 1.00 53.72 86 VAL A CA 1
ATOM 661 C C . VAL A 1 86 ? 26.426 7.515 -36.884 1.00 53.72 86 VAL A C 1
ATOM 663 O O . VAL A 1 86 ? 26.873 7.230 -37.988 1.00 53.72 86 VAL A O 1
ATOM 666 N N . GLY A 1 87 ? 25.171 7.938 -36.737 1.00 55.56 87 GLY A N 1
ATOM 667 C CA . GLY A 1 87 ? 24.311 8.221 -37.886 1.00 55.56 87 GLY A CA 1
ATOM 668 C C . GLY A 1 87 ? 22.843 8.415 -37.515 1.00 55.56 87 GLY A C 1
ATOM 669 O O . GLY A 1 87 ? 22.196 7.482 -37.060 1.00 55.56 87 GLY A O 1
ATOM 670 N N . TYR A 1 88 ? 22.325 9.616 -37.791 1.00 55.34 88 TYR A N 1
ATOM 671 C CA . TYR A 1 88 ? 20.921 10.062 -37.710 1.00 55.34 88 TYR A CA 1
ATOM 672 C C . TYR A 1 88 ? 20.380 10.449 -36.317 1.00 55.34 88 TYR A C 1
ATOM 674 O O . TYR A 1 88 ? 19.971 9.633 -35.492 1.00 55.34 88 TYR A O 1
ATOM 682 N N . GLY A 1 89 ? 20.343 11.765 -36.068 1.00 61.75 89 GLY A N 1
ATOM 683 C CA . GLY A 1 89 ? 19.996 12.370 -34.776 1.00 61.75 89 GLY A CA 1
ATOM 684 C C . GLY A 1 89 ? 18.513 12.337 -34.372 1.00 61.75 89 GLY A C 1
ATOM 685 O O . GLY A 1 89 ? 18.239 12.377 -33.174 1.00 61.75 89 GLY A O 1
ATOM 686 N N . SER A 1 90 ? 17.557 12.241 -35.307 1.00 63.53 90 SER A N 1
ATOM 687 C CA . SER A 1 90 ? 16.116 12.231 -34.974 1.00 63.53 90 SER A CA 1
ATOM 688 C C . SER A 1 90 ? 15.623 10.853 -34.512 1.00 63.53 90 SER A C 1
ATOM 690 O O . SER A 1 90 ? 14.969 10.750 -33.475 1.00 63.53 90 SER A O 1
ATOM 692 N N . GLU A 1 91 ? 16.007 9.782 -35.211 1.00 68.12 91 GLU A N 1
ATOM 693 C CA . GLU A 1 91 ? 15.661 8.398 -34.855 1.00 68.12 91 GLU A CA 1
ATOM 694 C C . GLU A 1 91 ? 16.331 7.966 -33.542 1.00 68.12 91 GLU A C 1
ATOM 696 O O . GLU A 1 91 ? 15.712 7.317 -32.699 1.00 68.12 91 GLU A O 1
ATOM 701 N N . ARG A 1 92 ? 17.558 8.438 -33.280 1.00 69.75 92 ARG A N 1
ATOM 702 C CA . ARG A 1 92 ? 18.245 8.225 -31.996 1.00 69.75 92 ARG A CA 1
ATOM 703 C C . ARG A 1 92 ? 17.440 8.741 -30.800 1.00 69.75 92 ARG A C 1
ATOM 705 O O . ARG A 1 92 ? 17.410 8.071 -29.771 1.00 69.75 92 ARG A O 1
ATOM 712 N N . ARG A 1 93 ? 16.786 9.905 -30.915 1.00 72.50 93 ARG A N 1
ATOM 713 C CA . ARG A 1 93 ? 15.948 10.449 -29.830 1.00 72.50 93 ARG A CA 1
ATOM 714 C C . ARG A 1 93 ? 14.729 9.571 -29.577 1.00 72.50 93 ARG A C 1
ATOM 716 O O . ARG A 1 93 ? 14.449 9.279 -28.423 1.00 72.50 93 ARG A O 1
ATOM 723 N N . ARG A 1 94 ? 14.062 9.092 -30.633 1.00 75.62 94 ARG A N 1
ATOM 724 C CA . ARG A 1 94 ? 12.905 8.189 -30.509 1.00 75.62 94 ARG A CA 1
ATOM 725 C C . ARG A 1 94 ? 13.278 6.889 -29.803 1.00 75.62 94 ARG A C 1
ATOM 727 O O . ARG A 1 94 ? 12.617 6.521 -28.837 1.00 75.62 94 ARG A O 1
ATOM 734 N N . TYR A 1 95 ? 14.368 6.244 -30.217 1.00 73.94 95 TYR A N 1
ATOM 735 C CA . TYR A 1 95 ? 14.833 5.019 -29.563 1.00 73.94 95 TYR A CA 1
ATOM 736 C C . TYR A 1 95 ? 15.244 5.248 -28.107 1.00 73.94 95 TYR A C 1
ATOM 738 O O . TYR A 1 95 ? 14.916 4.429 -27.257 1.00 73.94 95 TYR A O 1
ATOM 746 N N . LEU A 1 96 ? 15.912 6.365 -27.796 1.00 75.75 96 LEU A N 1
ATOM 747 C CA . LEU A 1 96 ? 16.256 6.708 -26.414 1.00 75.75 96 LEU A CA 1
ATOM 748 C C . LEU A 1 96 ? 15.007 6.941 -25.557 1.00 75.75 96 LEU A C 1
ATOM 750 O O . LEU A 1 96 ? 14.924 6.384 -24.469 1.00 75.75 96 LEU A O 1
ATOM 754 N N . SER A 1 97 ? 14.026 7.704 -26.045 1.00 80.44 97 SER A N 1
ATOM 755 C CA . SER A 1 97 ? 12.773 7.947 -25.322 1.00 80.44 97 SER A CA 1
ATOM 756 C C . SER A 1 97 ? 12.001 6.653 -25.064 1.00 80.44 97 SER A C 1
ATOM 758 O O . SER A 1 97 ? 11.565 6.428 -23.939 1.00 80.44 97 SER A O 1
ATOM 760 N N . VAL A 1 98 ? 11.885 5.774 -26.065 1.00 81.00 98 VAL A N 1
ATOM 761 C CA . VAL A 1 98 ? 11.222 4.468 -25.909 1.00 81.00 98 VAL A CA 1
ATOM 762 C C . VAL A 1 98 ? 11.958 3.600 -24.892 1.00 81.00 98 VAL A C 1
ATOM 764 O O . VAL A 1 98 ? 11.315 3.033 -24.013 1.00 81.00 98 VAL A O 1
ATOM 767 N N . THR A 1 99 ? 13.292 3.536 -24.953 1.00 75.19 99 THR A N 1
ATOM 768 C CA . THR A 1 99 ? 14.083 2.778 -23.976 1.00 75.19 99 THR A CA 1
ATOM 769 C C . THR A 1 99 ? 13.913 3.337 -22.563 1.00 75.19 99 THR A C 1
ATOM 771 O O . THR A 1 99 ? 13.724 2.559 -21.638 1.00 75.19 99 THR A O 1
ATOM 774 N N . VAL A 1 100 ? 13.931 4.661 -22.375 1.00 80.19 100 VAL A N 1
ATOM 775 C CA . VAL A 1 100 ? 13.747 5.276 -21.049 1.00 80.19 100 VAL A CA 1
ATOM 776 C C . VAL A 1 100 ? 12.364 4.959 -20.484 1.00 80.19 100 VAL A C 1
ATOM 778 O O . VAL A 1 100 ? 12.272 4.500 -19.350 1.00 80.19 100 VAL A O 1
ATOM 781 N N . ILE A 1 101 ? 11.300 5.143 -21.273 1.00 84.75 101 ILE A N 1
ATOM 782 C CA . ILE A 1 101 ? 9.927 4.827 -20.848 1.00 84.75 101 ILE A CA 1
ATOM 783 C C . ILE A 1 101 ? 9.814 3.344 -20.485 1.00 84.75 101 ILE A C 1
ATOM 785 O O . ILE A 1 101 ? 9.278 3.001 -19.434 1.00 84.75 101 ILE A O 1
ATOM 789 N N . TYR A 1 102 ? 10.360 2.468 -21.325 1.00 83.19 102 TYR A N 1
ATOM 790 C CA . TYR A 1 102 ? 10.357 1.031 -21.088 1.00 83.19 102 TYR A CA 1
ATOM 791 C C . TYR A 1 102 ? 11.090 0.654 -19.789 1.00 83.19 102 TYR A C 1
ATOM 793 O O . TYR A 1 102 ? 10.549 -0.093 -18.977 1.00 83.19 102 TYR A O 1
ATOM 801 N N . THR A 1 103 ? 12.285 1.206 -19.551 1.00 78.00 103 THR A N 1
ATOM 802 C CA . THR A 1 103 ? 13.046 0.966 -18.317 1.00 78.00 103 THR A CA 1
ATOM 803 C C . THR A 1 103 ? 12.298 1.481 -17.089 1.00 78.00 103 THR A C 1
ATOM 805 O O . THR A 1 103 ? 12.271 0.793 -16.075 1.00 78.00 103 THR A O 1
ATOM 808 N N . LEU A 1 104 ? 11.645 2.646 -17.169 1.00 82.50 104 LEU A N 1
ATOM 809 C CA . LEU A 1 104 ? 10.834 3.177 -16.068 1.00 82.50 104 LEU A CA 1
ATOM 810 C C . LEU A 1 104 ? 9.654 2.260 -15.728 1.00 82.50 104 LEU A C 1
ATOM 812 O O . LEU A 1 104 ? 9.430 1.975 -14.554 1.00 82.50 104 LEU A O 1
ATOM 816 N N . LEU A 1 105 ? 8.936 1.760 -16.738 1.00 84.69 105 LEU A N 1
ATOM 817 C CA . LEU A 1 105 ? 7.835 0.813 -16.540 1.00 84.69 105 LEU A CA 1
ATOM 818 C C . LEU A 1 105 ? 8.320 -0.502 -15.925 1.00 84.69 105 LEU A C 1
ATOM 820 O O . LEU A 1 105 ? 7.693 -1.019 -15.004 1.00 84.69 105 LEU A O 1
ATOM 824 N N . LEU A 1 106 ? 9.456 -1.016 -16.399 1.00 81.94 106 LEU A N 1
ATOM 825 C CA . LEU A 1 106 ? 10.067 -2.231 -15.871 1.00 81.94 106 LEU A CA 1
ATOM 826 C C . LEU A 1 106 ? 10.504 -2.046 -14.409 1.00 81.94 106 LEU A C 1
ATOM 828 O O . LEU A 1 106 ? 10.174 -2.883 -13.574 1.00 81.94 106 LEU A O 1
ATOM 832 N N . CYS A 1 107 ? 11.158 -0.931 -14.070 1.00 77.00 107 CYS A N 1
ATOM 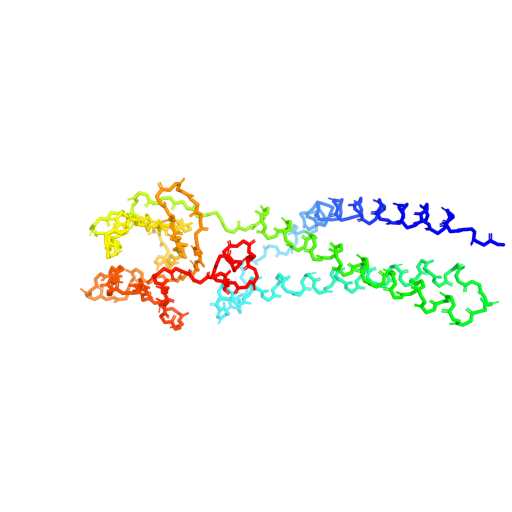833 C CA . CYS A 1 107 ? 11.504 -0.597 -12.685 1.00 77.00 107 CYS A CA 1
ATOM 834 C C . CYS A 1 107 ? 10.260 -0.479 -11.797 1.00 77.00 107 CYS A C 1
ATOM 836 O O . CYS A 1 107 ? 10.241 -1.042 -10.708 1.00 77.00 107 CYS A O 1
ATOM 838 N N . CYS A 1 108 ? 9.211 0.201 -12.267 1.00 80.25 108 CYS A N 1
ATOM 839 C CA . CYS A 1 108 ? 7.948 0.317 -11.539 1.00 80.25 108 CYS A CA 1
ATOM 840 C C . CYS A 1 108 ? 7.343 -1.066 -11.248 1.00 80.25 108 CYS A C 1
ATOM 842 O O . CYS A 1 108 ? 7.020 -1.370 -10.102 1.00 80.25 108 CYS A O 1
ATOM 844 N N . GLY A 1 109 ? 7.286 -1.941 -12.259 1.00 81.62 109 GLY A N 1
ATOM 845 C CA . GLY A 1 109 ? 6.816 -3.318 -12.100 1.00 81.62 109 GLY A CA 1
ATOM 846 C C . GLY A 1 109 ? 7.635 -4.119 -11.084 1.00 81.62 109 GLY A C 1
ATOM 847 O O . GLY A 1 109 ? 7.058 -4.808 -10.248 1.00 81.62 109 GLY A O 1
ATOM 848 N N . PHE A 1 110 ? 8.965 -3.991 -11.100 1.00 75.56 110 PHE A N 1
ATOM 849 C CA . PHE A 1 110 ? 9.831 -4.659 -10.125 1.00 75.56 110 PHE A CA 1
ATOM 850 C C . PHE A 1 110 ? 9.647 -4.144 -8.700 1.00 75.56 110 PHE A C 1
ATOM 852 O O . PHE A 1 110 ? 9.602 -4.953 -7.778 1.00 75.56 110 PHE A O 1
ATOM 859 N N . ILE A 1 111 ? 9.520 -2.829 -8.508 1.00 72.31 111 ILE A N 1
ATOM 860 C CA . ILE A 1 111 ? 9.287 -2.255 -7.178 1.00 72.31 111 ILE A CA 1
ATOM 861 C C . ILE A 1 111 ? 7.945 -2.754 -6.635 1.00 72.31 111 ILE A C 1
ATOM 863 O O . ILE A 1 111 ? 7.899 -3.235 -5.508 1.00 72.31 111 ILE A O 1
ATOM 867 N N . LEU A 1 112 ? 6.880 -2.719 -7.444 1.00 72.19 112 LEU A N 1
ATOM 868 C CA . LEU A 1 112 ? 5.563 -3.226 -7.049 1.00 72.19 112 LEU A CA 1
ATOM 869 C C . LEU A 1 112 ? 5.583 -4.729 -6.745 1.00 72.19 112 LEU A C 1
ATOM 871 O O . LEU A 1 112 ? 4.957 -5.174 -5.787 1.00 72.19 112 LEU A O 1
ATOM 875 N N . ALA A 1 113 ? 6.296 -5.529 -7.539 1.00 71.62 113 ALA A N 1
ATOM 876 C CA . ALA A 1 113 ? 6.438 -6.957 -7.272 1.00 71.62 113 ALA A CA 1
ATOM 877 C C . ALA A 1 113 ? 7.215 -7.207 -5.972 1.00 71.62 113 ALA A C 1
ATOM 879 O O . ALA A 1 113 ? 6.799 -8.024 -5.155 1.00 71.62 113 ALA A O 1
ATOM 880 N N . GLY A 1 114 ? 8.313 -6.478 -5.757 1.00 65.25 114 GLY A N 1
ATOM 881 C CA . GLY A 1 114 ? 9.140 -6.587 -4.560 1.00 65.25 114 GLY A CA 1
ATOM 882 C C . GLY A 1 114 ? 8.388 -6.206 -3.287 1.00 65.25 114 GLY A C 1
ATOM 883 O O . GLY A 1 114 ? 8.430 -6.956 -2.317 1.00 65.25 114 GLY A O 1
ATOM 884 N N . THR A 1 115 ? 7.650 -5.094 -3.291 1.00 64.69 115 THR A N 1
ATOM 885 C CA . THR A 1 115 ? 6.872 -4.663 -2.118 1.00 64.69 115 THR A CA 1
ATOM 886 C C . THR A 1 115 ? 5.714 -5.604 -1.801 1.00 64.69 115 THR A C 1
ATOM 888 O O . THR A 1 115 ? 5.394 -5.780 -0.633 1.00 64.69 115 THR A O 1
ATOM 891 N N . ASN A 1 116 ? 5.118 -6.254 -2.804 1.00 65.00 116 ASN A N 1
ATOM 892 C CA . ASN A 1 116 ? 4.096 -7.276 -2.569 1.00 65.00 116 ASN A CA 1
ATOM 893 C C . ASN A 1 116 ? 4.686 -8.602 -2.061 1.00 65.00 116 ASN A C 1
ATOM 895 O O . ASN A 1 116 ? 4.081 -9.252 -1.216 1.00 65.00 116 ASN A O 1
ATOM 899 N N . LEU A 1 117 ? 5.856 -9.016 -2.561 1.00 61.78 117 LEU A N 1
ATOM 900 C CA . LEU A 1 117 ? 6.495 -10.283 -2.178 1.00 61.78 117 LEU A CA 1
ATOM 901 C C . LEU A 1 117 ? 7.171 -10.228 -0.804 1.00 61.78 117 LEU A C 1
ATOM 903 O O . LEU A 1 117 ? 7.132 -11.207 -0.064 1.00 61.78 117 LEU A O 1
ATOM 907 N N . PHE A 1 118 ? 7.803 -9.101 -0.478 1.00 56.69 118 PHE A N 1
ATOM 908 C CA . PHE A 1 118 ? 8.572 -8.909 0.757 1.00 56.69 118 PHE A CA 1
ATOM 909 C C . PHE A 1 118 ? 7.900 -7.940 1.735 1.00 56.69 118 PHE A C 1
ATOM 911 O O . PHE A 1 118 ? 8.520 -7.523 2.712 1.00 56.69 118 PHE A O 1
ATOM 918 N N . GLY A 1 119 ? 6.654 -7.549 1.462 1.00 57.06 119 GLY A N 1
ATOM 919 C CA . GLY A 1 119 ? 5.890 -6.670 2.335 1.00 57.06 119 GLY A CA 1
ATOM 920 C C . GLY A 1 119 ? 5.640 -7.290 3.716 1.00 57.06 119 GLY A C 1
ATOM 921 O O . GLY A 1 119 ? 5.678 -8.516 3.866 1.00 57.06 119 GLY A O 1
ATOM 922 N N . PRO A 1 120 ? 5.378 -6.456 4.737 1.00 61.78 120 PRO A N 1
ATOM 923 C CA . PRO A 1 120 ? 5.006 -6.942 6.058 1.00 61.78 120 PRO A CA 1
ATOM 924 C C . PRO A 1 120 ? 3.752 -7.819 5.968 1.00 61.78 120 PRO A C 1
ATOM 926 O O . PRO A 1 120 ? 2.763 -7.458 5.330 1.00 61.78 120 PRO A O 1
ATOM 929 N N . GLN A 1 121 ? 3.800 -8.986 6.610 1.00 66.62 121 GLN A N 1
ATOM 930 C CA . GLN A 1 121 ? 2.642 -9.865 6.720 1.00 66.62 121 GLN A CA 1
ATOM 931 C C . GLN A 1 121 ? 1.800 -9.429 7.917 1.00 66.62 121 GLN A C 1
ATOM 933 O O . GLN A 1 121 ? 2.235 -9.541 9.063 1.00 66.62 121 GLN A O 1
ATOM 938 N N . TYR A 1 122 ? 0.595 -8.935 7.644 1.00 74.88 122 TYR A N 1
ATOM 939 C CA . TYR A 1 122 ? -0.385 -8.601 8.672 1.00 74.88 122 TYR A CA 1
ATOM 940 C C . TYR A 1 122 ? -1.283 -9.809 8.951 1.00 74.88 122 TYR A C 1
ATOM 942 O O . TYR A 1 122 ? -1.757 -10.485 8.039 1.00 74.88 122 TYR A O 1
ATOM 950 N N . GLY A 1 123 ? -1.518 -10.091 10.227 1.00 79.19 123 GLY A N 1
ATOM 951 C CA . GLY A 1 123 ? -2.300 -11.226 10.697 1.00 79.19 123 GLY A CA 1
ATOM 952 C C . GLY A 1 123 ? -3.059 -10.913 11.984 1.00 79.19 123 GLY A C 1
ATOM 953 O O . GLY A 1 123 ? -3.238 -9.758 12.363 1.00 79.19 123 GLY A O 1
ATOM 954 N N . ARG A 1 124 ? -3.548 -11.967 12.652 1.00 80.50 124 ARG A N 1
ATOM 955 C CA . ARG A 1 124 ? -4.344 -11.872 13.895 1.00 80.50 124 ARG A CA 1
ATOM 956 C C . ARG A 1 124 ? -5.538 -10.909 13.800 1.00 80.50 124 ARG A C 1
ATOM 958 O O . ARG A 1 124 ? -5.904 -10.287 14.791 1.00 80.50 124 ARG A O 1
ATOM 965 N N . CYS A 1 125 ? -6.168 -10.815 12.630 1.00 86.62 125 CYS A N 1
ATOM 966 C CA . CYS A 1 125 ? -7.242 -9.850 12.402 1.00 86.62 125 CYS A CA 1
ATOM 967 C C . CYS A 1 125 ? -8.411 -10.031 13.383 1.00 86.62 125 CYS A C 1
ATOM 969 O O . CYS A 1 125 ? -8.975 -9.054 13.848 1.00 86.62 125 CYS A O 1
ATOM 971 N N . GLU A 1 126 ? -8.713 -11.268 13.788 1.00 85.44 126 GLU A N 1
ATOM 972 C CA . GLU A 1 126 ? -9.762 -11.554 14.780 1.00 85.44 126 GLU A CA 1
ATOM 973 C C . GLU A 1 126 ? -9.529 -10.869 16.131 1.00 85.44 126 GLU A C 1
ATOM 975 O O . GLU A 1 126 ? -10.472 -10.411 16.773 1.00 85.44 126 GLU A O 1
ATOM 980 N N . PHE A 1 127 ? -8.269 -10.760 16.560 1.00 82.81 127 PHE A N 1
ATOM 981 C CA . PHE A 1 127 ? -7.934 -10.096 17.815 1.00 82.81 127 PHE A CA 1
ATOM 982 C C . PHE A 1 127 ? -8.221 -8.596 17.733 1.00 82.81 127 PHE A C 1
ATOM 984 O O . PHE A 1 127 ? -8.836 -8.049 18.643 1.00 82.81 127 PHE A O 1
ATOM 991 N N . TYR A 1 128 ? -7.820 -7.942 16.641 1.00 82.56 128 TYR A N 1
ATOM 992 C CA . TYR A 1 128 ? -7.994 -6.498 16.455 1.00 82.56 128 TYR A CA 1
ATOM 993 C C . TYR A 1 128 ? -9.421 -6.115 16.035 1.00 82.56 128 TYR A C 1
ATOM 995 O O . TYR A 1 128 ? -9.900 -5.038 16.377 1.00 82.56 128 TYR A O 1
ATOM 1003 N N . ASN A 1 129 ? -10.138 -7.007 15.350 1.00 87.94 129 ASN A N 1
ATOM 1004 C CA . ASN A 1 129 ? -11.534 -6.800 14.974 1.00 87.94 129 ASN A CA 1
ATOM 1005 C C . ASN A 1 129 ? -12.500 -6.912 16.160 1.00 87.94 129 ASN A C 1
ATOM 1007 O O . ASN A 1 129 ? -13.660 -6.525 16.035 1.00 87.94 129 ASN A O 1
ATOM 1011 N N . SER A 1 130 ? -12.051 -7.435 17.303 1.00 83.94 130 SER A N 1
ATOM 1012 C CA . SER A 1 130 ? -12.901 -7.586 18.481 1.00 83.94 130 SER A CA 1
ATOM 1013 C C . SER A 1 130 ? -13.430 -6.229 18.986 1.00 83.94 130 SER A C 1
ATOM 1015 O O . SER A 1 130 ? -12.671 -5.258 19.074 1.00 83.94 130 SER A O 1
ATOM 1017 N N . PRO A 1 131 ? -14.701 -6.153 19.431 1.00 83.44 131 PRO A N 1
ATOM 1018 C CA . PRO A 1 131 ? -15.253 -4.984 20.122 1.00 83.44 131 PRO A CA 1
ATOM 1019 C C . PRO A 1 131 ? -14.455 -4.552 21.359 1.00 83.44 131 PRO A C 1
ATOM 1021 O O . PRO A 1 131 ? -14.542 -3.402 21.772 1.00 83.44 131 PRO A O 1
ATOM 1024 N N . THR A 1 132 ? -13.698 -5.474 21.960 1.00 79.25 132 THR A N 1
ATOM 1025 C CA . THR A 1 132 ? -12.931 -5.250 23.194 1.00 79.25 132 THR A CA 1
ATOM 1026 C C . THR A 1 132 ? -11.514 -4.729 22.963 1.00 79.25 132 THR A C 1
ATOM 1028 O O . THR A 1 132 ? -10.806 -4.500 23.938 1.00 79.25 132 THR A O 1
ATOM 1031 N N . THR A 1 133 ? -11.072 -4.619 21.708 1.00 80.12 133 THR A N 1
ATOM 1032 C CA . THR A 1 133 ? -9.729 -4.144 21.343 1.00 80.12 133 THR A CA 1
ATOM 1033 C C . THR A 1 133 ? -9.837 -2.860 20.526 1.00 80.12 133 THR A C 1
ATOM 1035 O O . THR A 1 133 ? -9.826 -1.776 21.095 1.00 80.12 133 THR A O 1
ATOM 1038 N N . LEU A 1 134 ? -10.011 -2.958 19.203 1.00 84.56 134 LEU A N 1
ATOM 1039 C CA . LEU A 1 134 ? -10.113 -1.798 18.311 1.00 84.56 134 LEU A CA 1
ATOM 1040 C C . LEU A 1 134 ? -11.511 -1.601 17.726 1.00 84.56 134 LEU A C 1
ATOM 1042 O O . LEU A 1 134 ? -11.730 -0.637 16.997 1.00 84.56 134 LEU A O 1
ATOM 1046 N N . ASN A 1 135 ? -12.471 -2.467 18.071 1.00 88.44 135 ASN A N 1
ATOM 1047 C CA . ASN A 1 135 ? -13.869 -2.349 17.657 1.00 88.44 135 ASN A CA 1
ATOM 1048 C C . ASN A 1 135 ? -14.039 -2.243 16.134 1.00 88.44 135 ASN A C 1
ATOM 1050 O O . ASN A 1 135 ? -14.912 -1.518 15.646 1.00 88.44 135 ASN A O 1
ATOM 1054 N N . ALA A 1 136 ? -13.204 -2.960 15.380 1.00 88.38 136 ALA A N 1
ATOM 1055 C CA . ALA A 1 136 ? -13.408 -3.141 13.949 1.00 88.38 136 ALA A CA 1
ATOM 1056 C C . ALA A 1 136 ? -14.593 -4.100 13.685 1.00 88.38 136 ALA A C 1
ATOM 1058 O O . ALA A 1 136 ? -15.417 -4.377 14.557 1.00 88.38 136 ALA A O 1
ATOM 1059 N N . GLY A 1 137 ? -14.731 -4.563 12.451 1.00 89.69 137 GLY A N 1
ATOM 1060 C CA . GLY A 1 137 ? -15.817 -5.413 11.982 1.00 89.69 137 GLY A CA 1
ATOM 1061 C C . GLY A 1 137 ? -16.837 -4.653 11.140 1.00 89.69 137 GLY A C 1
ATOM 1062 O O . GLY A 1 137 ? -16.554 -3.606 10.559 1.00 89.69 137 GLY A O 1
ATOM 1063 N N . ARG A 1 138 ? -18.046 -5.206 11.035 1.00 92.25 138 ARG A N 1
ATOM 1064 C CA . ARG A 1 138 ? -19.113 -4.643 10.199 1.00 92.25 138 ARG A CA 1
ATOM 1065 C C . ARG A 1 138 ? -19.716 -3.395 10.832 1.00 92.25 138 ARG A C 1
ATOM 1067 O O . ARG A 1 138 ? -20.113 -3.424 11.998 1.00 92.25 138 ARG A O 1
ATOM 1074 N N . LYS A 1 139 ? -19.804 -2.319 10.053 1.00 93.19 139 LYS A N 1
ATOM 1075 C CA . LYS A 1 139 ? -20.353 -1.025 10.467 1.00 93.19 139 LYS A CA 1
ATOM 1076 C C . LYS A 1 139 ? -21.328 -0.520 9.415 1.00 93.19 139 LYS A C 1
ATOM 1078 O O . LYS A 1 139 ? -21.059 -0.614 8.222 1.00 93.19 139 LYS A O 1
ATOM 1083 N N . ASP A 1 140 ? -22.456 -0.002 9.878 1.00 92.75 140 ASP A N 1
ATOM 1084 C CA . ASP A 1 140 ? -23.455 0.640 9.029 1.00 92.75 140 ASP A CA 1
ATOM 1085 C C . ASP A 1 140 ? -23.140 2.135 8.934 1.00 92.75 140 ASP A C 1
ATOM 1087 O O . ASP A 1 140 ? -23.027 2.818 9.956 1.00 92.75 140 ASP A O 1
ATOM 1091 N N . PHE A 1 141 ? -22.997 2.622 7.705 1.00 91.44 141 PHE A N 1
ATOM 1092 C CA . PHE A 1 141 ? -22.897 4.037 7.392 1.00 91.44 141 PHE A CA 1
ATOM 1093 C C . PHE A 1 141 ? -24.036 4.420 6.450 1.00 91.44 141 PHE A C 1
ATOM 1095 O O . PHE A 1 141 ? -23.997 4.134 5.253 1.00 91.44 141 PHE A O 1
ATOM 1102 N N . ASN A 1 142 ? -25.040 5.117 6.986 1.00 89.75 142 ASN A N 1
ATOM 1103 C CA . ASN A 1 142 ? -26.198 5.612 6.233 1.00 89.75 142 ASN A CA 1
ATOM 1104 C C . ASN A 1 142 ? -26.952 4.511 5.453 1.00 89.75 142 ASN A C 1
ATOM 1106 O O . ASN A 1 142 ? -27.419 4.753 4.340 1.00 89.75 142 ASN A O 1
ATOM 1110 N N . GLY A 1 143 ? -27.081 3.313 6.030 1.00 89.38 143 GLY A N 1
ATOM 1111 C CA . GLY A 1 143 ? -27.777 2.172 5.431 1.00 89.38 143 GLY A CA 1
ATOM 1112 C C . GLY A 1 143 ? -26.934 1.352 4.453 1.00 89.38 143 GLY A C 1
ATOM 1113 O O . GLY A 1 143 ? -27.478 0.469 3.794 1.00 89.38 143 GLY A O 1
ATOM 1114 N N . VAL A 1 144 ? -25.632 1.639 4.344 1.00 92.38 144 VAL A N 1
ATOM 1115 C CA . VAL A 1 144 ? -24.662 0.833 3.593 1.00 92.38 144 VAL A CA 1
ATOM 1116 C C . VAL A 1 144 ? -23.703 0.188 4.583 1.00 92.38 144 VAL A C 1
ATOM 1118 O O . VAL A 1 144 ? -23.100 0.881 5.409 1.00 92.38 144 VAL A O 1
ATOM 1121 N N . VAL A 1 145 ? -23.555 -1.133 4.514 1.00 93.62 145 VAL A N 1
ATOM 1122 C CA . VAL A 1 145 ? -22.674 -1.862 5.424 1.00 93.62 145 VAL A CA 1
ATOM 1123 C C . VAL A 1 145 ? -21.266 -1.915 4.841 1.00 93.62 145 VAL A C 1
ATOM 1125 O O . VAL A 1 145 ? -21.051 -2.329 3.709 1.00 93.62 145 VAL A O 1
ATOM 1128 N N . TYR A 1 146 ? -20.281 -1.533 5.644 1.00 94.56 146 TYR A N 1
ATOM 1129 C CA . TYR A 1 146 ? -18.867 -1.691 5.322 1.00 94.56 146 TYR A CA 1
ATOM 1130 C C . TYR A 1 146 ? -18.232 -2.657 6.314 1.00 94.56 146 TYR A C 1
ATOM 1132 O O . TYR A 1 146 ? -18.560 -2.656 7.504 1.00 94.56 146 TYR A O 1
ATOM 1140 N N . GLU A 1 147 ? -17.304 -3.483 5.845 1.00 95.19 147 GLU A N 1
ATOM 1141 C CA . GLU A 1 147 ? -16.476 -4.301 6.724 1.00 95.19 147 GLU A CA 1
ATOM 1142 C C . GLU A 1 147 ? -15.148 -3.583 6.975 1.00 95.19 147 GLU A C 1
ATOM 1144 O O . GLU A 1 147 ? -14.313 -3.427 6.086 1.00 95.19 147 GLU A O 1
ATOM 1149 N N . ILE A 1 148 ? -14.962 -3.132 8.213 1.00 95.19 148 ILE A N 1
ATOM 1150 C CA . ILE A 1 148 ? -13.728 -2.507 8.671 1.00 95.19 148 ILE A CA 1
ATOM 1151 C C . ILE A 1 148 ? -12.844 -3.609 9.239 1.00 95.19 148 ILE A C 1
ATOM 1153 O O . ILE A 1 148 ? -13.185 -4.228 10.241 1.00 95.19 148 ILE A O 1
ATOM 1157 N N . ARG A 1 149 ? -11.715 -3.891 8.601 1.00 94.25 149 ARG A N 1
ATOM 1158 C CA . ARG A 1 149 ? -10.807 -4.963 9.006 1.00 94.25 149 ARG A CA 1
ATOM 1159 C C . ARG A 1 149 ? -9.490 -4.374 9.473 1.00 94.25 149 ARG A C 1
ATOM 1161 O O . ARG A 1 149 ? -8.876 -3.599 8.748 1.00 94.25 149 ARG A O 1
ATOM 1168 N N . VAL A 1 150 ? -9.047 -4.783 10.654 1.00 90.69 150 VAL A N 1
ATOM 1169 C CA . VAL A 1 150 ? -7.730 -4.443 11.186 1.00 90.69 150 VAL A CA 1
ATOM 1170 C C . VAL A 1 150 ? -6.918 -5.715 11.341 1.00 90.69 150 VAL A C 1
ATOM 1172 O O . VAL A 1 150 ? -7.377 -6.682 11.942 1.00 90.69 150 VAL A O 1
ATOM 1175 N N . CYS A 1 151 ? -5.704 -5.722 10.806 1.00 86.44 151 CYS A N 1
ATOM 1176 C CA . CYS A 1 151 ? -4.756 -6.820 10.957 1.00 86.44 151 CYS A CA 1
ATOM 1177 C C . CYS A 1 151 ? -3.420 -6.256 11.439 1.00 86.44 151 CYS A C 1
ATOM 1179 O O . CYS A 1 151 ? -3.015 -5.185 11.003 1.00 86.44 151 CYS A O 1
ATOM 1181 N N . GLY A 1 152 ? -2.721 -6.956 12.326 1.00 81.44 152 GLY A N 1
ATOM 1182 C CA . GLY A 1 152 ? -1.470 -6.476 12.915 1.00 81.44 152 GLY A CA 1
ATOM 1183 C C . GLY A 1 152 ? -0.263 -7.311 12.523 1.00 81.44 152 GLY A C 1
ATOM 1184 O O . GLY A 1 152 ? -0.387 -8.490 12.202 1.00 81.44 152 GLY A O 1
ATOM 1185 N N . SER A 1 153 ? 0.924 -6.715 12.590 1.00 74.56 153 SER A N 1
ATOM 1186 C CA . SER A 1 153 ? 2.201 -7.392 12.329 1.00 74.56 153 SER A CA 1
ATOM 1187 C C . SER A 1 153 ? 2.596 -8.409 13.412 1.00 74.56 153 SER A C 1
ATOM 1189 O O . SER A 1 153 ? 3.585 -9.117 13.244 1.00 74.56 153 SER A O 1
ATOM 1191 N N . ALA A 1 154 ? 1.823 -8.501 14.505 1.00 62.06 154 ALA A N 1
ATOM 1192 C CA . ALA A 1 154 ? 1.991 -9.442 15.615 1.00 62.06 154 ALA A CA 1
ATOM 1193 C C . ALA A 1 154 ? 3.397 -9.426 16.262 1.00 62.06 154 ALA A C 1
ATOM 1195 O O . ALA A 1 154 ? 4.089 -10.451 16.228 1.00 62.06 154 ALA A O 1
ATOM 1196 N N . PRO A 1 155 ? 3.841 -8.310 16.873 1.00 56.38 155 PRO A N 1
ATOM 1197 C CA . PRO A 1 155 ? 5.130 -8.284 17.550 1.00 56.38 155 PRO A CA 1
ATOM 1198 C C . PRO A 1 155 ? 5.131 -9.174 18.798 1.00 56.38 155 PRO A C 1
ATOM 1200 O O . PRO A 1 155 ? 4.100 -9.625 19.317 1.00 56.38 155 PRO A O 1
ATOM 1203 N N . ARG A 1 156 ? 6.342 -9.526 19.231 1.00 49.94 156 ARG A N 1
ATOM 1204 C CA . ARG A 1 156 ? 6.562 -10.488 20.307 1.00 49.94 156 ARG A CA 1
ATOM 1205 C C . ARG A 1 156 ? 6.163 -9.862 21.649 1.00 49.94 156 ARG A C 1
ATOM 1207 O O . ARG A 1 156 ? 6.566 -8.743 21.939 1.00 49.94 156 ARG A O 1
ATOM 1214 N N . PRO A 1 157 ? 5.463 -10.605 22.524 1.00 42.72 157 PRO A N 1
ATOM 1215 C CA . PRO A 1 157 ? 5.001 -10.092 23.816 1.00 42.72 157 PRO A CA 1
ATOM 1216 C C . PRO A 1 157 ? 6.125 -9.743 24.810 1.00 42.72 157 PRO A C 1
ATOM 1218 O O . PRO A 1 157 ? 5.825 -9.279 25.904 1.00 42.72 157 PRO A O 1
ATOM 1221 N N . GLN A 1 158 ? 7.398 -9.988 24.478 1.00 43.00 158 GLN A N 1
ATOM 1222 C CA . GLN A 1 158 ? 8.528 -9.764 25.385 1.00 43.00 158 GLN A CA 1
ATOM 1223 C C . GLN A 1 158 ? 9.183 -8.383 25.242 1.00 43.00 158 GLN A C 1
ATOM 1225 O O . GLN A 1 158 ? 9.892 -7.984 26.161 1.00 43.00 158 GLN A O 1
ATOM 1230 N N . ASP A 1 159 ? 8.908 -7.639 24.164 1.00 43.94 159 ASP A N 1
ATOM 1231 C CA . ASP A 1 159 ? 9.701 -6.447 23.823 1.00 43.94 159 ASP A CA 1
ATOM 1232 C C . ASP A 1 159 ? 8.978 -5.114 24.078 1.00 43.94 159 ASP A C 1
ATOM 1234 O O . ASP A 1 159 ? 9.580 -4.052 23.981 1.00 43.94 159 ASP A O 1
ATOM 1238 N N . GLY A 1 160 ? 7.699 -5.140 24.476 1.00 45.31 160 GLY A N 1
ATOM 1239 C CA . GLY A 1 160 ? 6.948 -3.904 24.726 1.00 45.31 160 GLY A CA 1
ATOM 1240 C C . GLY A 1 160 ? 6.607 -3.098 23.470 1.00 45.31 160 GLY A C 1
ATOM 1241 O O . GLY A 1 160 ? 6.190 -1.947 23.565 1.00 45.31 160 GLY A O 1
ATOM 1242 N N . ASP A 1 161 ? 6.784 -3.704 22.300 1.00 53.84 161 ASP A N 1
ATOM 1243 C CA . ASP A 1 161 ? 6.814 -2.986 21.039 1.00 53.84 161 ASP A CA 1
ATOM 1244 C C . ASP A 1 161 ? 5.447 -2.542 20.524 1.00 53.84 161 ASP A C 1
ATOM 1246 O O . ASP A 1 161 ? 4.396 -3.129 20.782 1.00 53.84 161 ASP A O 1
ATOM 1250 N N . ASN A 1 162 ? 5.505 -1.462 19.755 1.00 62.22 162 ASN A N 1
ATOM 1251 C CA . ASN A 1 162 ? 4.381 -0.891 19.042 1.00 62.22 162 ASN A CA 1
ATOM 1252 C C . ASN A 1 162 ? 3.938 -1.833 17.913 1.00 62.22 162 ASN A C 1
ATOM 1254 O O . ASN A 1 162 ? 4.757 -2.243 17.087 1.00 62.22 162 ASN A O 1
ATOM 1258 N N . ASP A 1 163 ? 2.643 -2.135 17.826 1.00 70.00 163 ASP A N 1
ATOM 1259 C CA . ASP A 1 163 ? 2.123 -2.946 16.722 1.00 70.00 163 ASP A CA 1
ATOM 1260 C C . ASP A 1 163 ? 1.943 -2.065 15.493 1.00 70.00 163 ASP A C 1
ATOM 1262 O O . ASP A 1 163 ? 1.331 -0.996 15.567 1.00 70.00 163 ASP A O 1
ATOM 1266 N N . ARG A 1 164 ? 2.398 -2.552 14.336 1.00 78.50 164 ARG A N 1
ATOM 1267 C CA . ARG A 1 164 ? 1.972 -2.001 13.049 1.00 78.50 164 ARG A CA 1
ATOM 1268 C C . ARG A 1 164 ? 0.671 -2.663 12.649 1.00 78.50 164 ARG A C 1
ATOM 1270 O O . ARG A 1 164 ? 0.591 -3.890 12.582 1.00 78.50 164 ARG A O 1
ATOM 1277 N N . LEU A 1 165 ? -0.323 -1.848 12.352 1.00 82.62 165 LEU A N 1
ATOM 1278 C CA . LEU A 1 165 ? -1.657 -2.276 11.987 1.00 82.62 165 LEU A CA 1
ATOM 1279 C C . LEU A 1 165 ? -1.976 -1.838 10.561 1.00 82.62 165 LEU A C 1
ATOM 1281 O O . LEU A 1 165 ? -1.615 -0.747 10.126 1.00 82.62 165 LEU A O 1
ATOM 1285 N N . GLU A 1 166 ? -2.672 -2.704 9.846 1.00 88.00 166 GLU A N 1
ATOM 1286 C CA . GLU A 1 166 ? -3.278 -2.447 8.551 1.00 88.00 166 GLU A CA 1
ATOM 1287 C C . GLU A 1 166 ? -4.784 -2.287 8.752 1.00 88.00 166 GLU A C 1
ATOM 1289 O O . GLU A 1 166 ? -5.472 -3.249 9.097 1.00 88.00 166 GLU A O 1
ATOM 1294 N N . LEU A 1 167 ? -5.286 -1.071 8.537 1.00 91.50 167 LEU A N 1
ATOM 1295 C CA . LEU A 1 167 ? -6.707 -0.749 8.498 1.00 91.50 167 LEU A CA 1
ATOM 1296 C C . LEU A 1 167 ? -7.199 -0.845 7.058 1.00 91.50 167 LEU A C 1
ATOM 1298 O O . LEU A 1 167 ? -6.738 -0.114 6.182 1.00 91.50 167 LEU A O 1
ATOM 1302 N N . THR A 1 168 ? -8.170 -1.716 6.828 1.00 93.62 168 THR A N 1
ATOM 1303 C CA . THR A 1 168 ? -8.789 -1.939 5.525 1.00 93.62 168 THR A CA 1
ATOM 1304 C C . THR A 1 168 ? -10.287 -1.685 5.614 1.00 93.62 168 THR A C 1
ATOM 1306 O O . THR A 1 168 ? -10.954 -2.186 6.514 1.00 93.62 168 THR A O 1
ATOM 1309 N N . VAL A 1 169 ? -10.828 -0.934 4.659 1.00 94.94 169 VAL A N 1
ATOM 1310 C CA . VAL A 1 169 ? -12.273 -0.757 4.475 1.00 94.94 169 VAL A CA 1
ATOM 1311 C C . VAL A 1 169 ? -12.698 -1.587 3.278 1.00 94.94 169 VAL A C 1
ATOM 1313 O O . VAL A 1 169 ? -12.165 -1.402 2.184 1.00 94.94 169 VAL A O 1
ATOM 1316 N N . LEU A 1 170 ? -13.644 -2.492 3.489 1.00 94.75 170 LEU A N 1
ATOM 1317 C CA . LEU A 1 170 ? -14.200 -3.382 2.478 1.00 94.75 170 LEU A CA 1
ATOM 1318 C C . LEU A 1 170 ? -15.676 -3.041 2.251 1.00 94.75 170 LEU A C 1
ATOM 1320 O O . LEU A 1 170 ? -16.371 -2.622 3.182 1.00 94.75 170 LEU A O 1
ATOM 1324 N N . ASP A 1 171 ? -16.149 -3.222 1.023 1.00 93.31 171 ASP A N 1
ATOM 1325 C CA . ASP A 1 171 ? -17.576 -3.153 0.707 1.00 93.31 171 ASP A CA 1
ATOM 1326 C C . ASP A 1 171 ? -18.324 -4.435 1.138 1.00 93.31 171 ASP A C 1
ATOM 1328 O O . ASP A 1 171 ? -17.733 -5.382 1.666 1.00 93.31 171 ASP A O 1
ATOM 1332 N N . GLU A 1 172 ? -19.636 -4.488 0.893 1.00 90.81 172 GLU A N 1
ATOM 1333 C CA . GLU A 1 172 ? -20.478 -5.654 1.208 1.00 90.81 172 GLU A CA 1
ATOM 1334 C C . GLU A 1 172 ? -20.079 -6.934 0.450 1.00 90.81 172 GLU A C 1
ATOM 1336 O O . GLU A 1 172 ? -20.362 -8.041 0.915 1.00 90.81 172 GLU A O 1
ATOM 1341 N N . HIS A 1 173 ? -19.405 -6.800 -0.695 1.00 91.12 173 HIS A N 1
ATOM 1342 C CA . HIS A 1 173 ? -18.922 -7.906 -1.524 1.00 91.12 173 HIS A CA 1
ATOM 1343 C C . HIS A 1 173 ? -17.491 -8.338 -1.160 1.00 91.12 173 HIS A C 1
ATOM 1345 O O . HIS A 1 173 ? -16.986 -9.316 -1.715 1.00 91.12 173 HIS A O 1
ATOM 1351 N N . GLY A 1 174 ? -16.838 -7.642 -0.224 1.00 89.69 174 GLY A N 1
ATOM 1352 C CA . GLY A 1 174 ? -15.450 -7.879 0.164 1.00 89.69 174 GLY A CA 1
ATOM 1353 C C . GLY A 1 174 ? -14.417 -7.215 -0.754 1.00 89.69 174 GLY A C 1
ATOM 1354 O O . GLY A 1 174 ? -13.233 -7.551 -0.679 1.00 89.69 174 GLY A O 1
ATOM 1355 N N . GLU A 1 175 ? -14.816 -6.278 -1.614 1.00 92.25 175 GLU A N 1
ATOM 1356 C CA . GLU A 1 175 ? -13.888 -5.453 -2.377 1.00 92.25 175 GLU A CA 1
ATOM 1357 C C . GLU A 1 175 ? -13.203 -4.426 -1.474 1.00 92.25 175 GLU A C 1
ATOM 1359 O O . GLU A 1 175 ? -13.839 -3.652 -0.763 1.00 92.25 175 GLU A O 1
ATOM 1364 N N . MET A 1 176 ? -11.872 -4.377 -1.537 1.00 93.00 176 MET A N 1
ATOM 1365 C CA . MET A 1 176 ? -11.080 -3.391 -0.805 1.00 93.00 176 MET A CA 1
ATOM 1366 C C . MET A 1 176 ? -11.354 -1.987 -1.357 1.00 93.00 176 MET A C 1
ATOM 1368 O O . MET A 1 176 ? -11.115 -1.729 -2.532 1.00 93.00 176 MET A O 1
ATOM 1372 N N . LEU A 1 177 ? -11.818 -1.054 -0.536 1.00 94.25 177 LEU A N 1
ATOM 1373 C CA . LEU A 1 177 ? -12.088 0.331 -0.937 1.00 94.25 177 LEU A CA 1
ATOM 1374 C C . LEU A 1 177 ? -11.006 1.295 -0.459 1.00 94.25 177 LEU A C 1
ATOM 1376 O O . LEU A 1 177 ? -10.659 2.230 -1.173 1.00 94.25 177 LEU A O 1
ATOM 1380 N N . ALA A 1 178 ? -10.445 1.049 0.721 1.00 93.81 178 ALA A N 1
ATOM 1381 C CA . ALA A 1 178 ? -9.334 1.813 1.269 1.00 93.81 178 ALA A CA 1
ATOM 1382 C C . ALA A 1 178 ? -8.433 0.902 2.105 1.00 93.81 178 ALA A C 1
ATOM 1384 O O . ALA A 1 178 ? -8.906 -0.060 2.710 1.00 93.81 178 ALA A O 1
ATOM 1385 N N . ARG A 1 179 ? -7.146 1.237 2.153 1.00 91.12 179 ARG A N 1
ATOM 1386 C CA . ARG A 1 179 ? -6.144 0.617 3.021 1.00 91.12 179 ARG A CA 1
ATOM 1387 C C . ARG A 1 179 ? -5.268 1.716 3.604 1.00 91.12 179 ARG A C 1
ATOM 1389 O O . ARG A 1 179 ? -5.019 2.695 2.905 1.00 91.12 179 ARG A O 1
ATOM 1396 N N . ARG A 1 180 ? -4.865 1.588 4.865 1.00 89.12 180 ARG A N 1
ATOM 1397 C CA . ARG A 1 180 ? -3.897 2.461 5.537 1.00 89.12 180 ARG A CA 1
ATOM 1398 C C . ARG A 1 180 ? -3.093 1.676 6.561 1.00 89.12 180 ARG A C 1
ATOM 1400 O O . ARG A 1 180 ? -3.626 0.755 7.179 1.00 89.12 180 ARG A O 1
ATOM 1407 N N . HIS A 1 181 ? -1.856 2.095 6.799 1.00 85.75 181 HIS A N 1
ATOM 1408 C CA . HIS A 1 181 ? -1.018 1.551 7.866 1.00 85.75 181 HIS A CA 1
ATOM 1409 C C . HIS A 1 181 ? -0.820 2.580 8.963 1.00 85.75 181 HIS A C 1
ATOM 1411 O O . HIS A 1 181 ? -0.576 3.749 8.686 1.00 85.75 181 HIS A O 1
ATOM 1417 N N . TYR A 1 182 ? -0.906 2.131 10.207 1.00 81.88 182 TYR A N 1
ATOM 1418 C CA . TYR A 1 182 ? -0.636 2.950 11.381 1.00 81.88 182 TYR A CA 1
ATOM 1419 C C . TYR A 1 182 ? 0.034 2.127 12.466 1.00 81.88 182 TYR A C 1
ATOM 1421 O O . TYR A 1 182 ? 0.169 0.907 12.363 1.00 81.88 182 TYR A O 1
ATOM 1429 N N . SER A 1 183 ? 0.475 2.819 13.505 1.00 78.50 183 SER A N 1
ATOM 1430 C CA . SER A 1 183 ? 1.143 2.224 14.650 1.00 78.50 183 SER A CA 1
ATOM 1431 C C . SER A 1 183 ? 0.329 2.450 15.914 1.00 78.50 183 SER A C 1
ATOM 1433 O O . SER A 1 183 ? -0.261 3.516 16.095 1.00 78.50 183 SER A O 1
ATOM 1435 N N . VAL A 1 184 ? 0.308 1.454 16.794 1.00 74.75 184 VAL A N 1
ATOM 1436 C CA . VAL A 1 184 ? -0.337 1.548 18.107 1.00 74.75 184 VAL A CA 1
ATOM 1437 C C . VAL A 1 184 ? 0.690 1.259 19.186 1.00 74.75 184 VAL A C 1
ATOM 1439 O O . VAL A 1 184 ? 1.448 0.296 19.089 1.00 74.75 184 VAL A O 1
ATOM 1442 N N . ASN A 1 185 ? 0.700 2.091 20.224 1.00 71.69 185 ASN A N 1
ATOM 1443 C CA . ASN A 1 185 ? 1.553 1.908 21.388 1.00 71.69 185 ASN A CA 1
ATOM 1444 C C . ASN A 1 185 ? 0.778 1.191 22.498 1.00 71.69 185 ASN A C 1
ATOM 1446 O O . ASN A 1 185 ? -0.161 1.746 23.069 1.00 71.69 185 ASN A O 1
ATOM 1450 N N . TRP A 1 186 ? 1.194 -0.034 22.821 1.00 68.88 186 TRP A N 1
ATOM 1451 C CA . TRP A 1 186 ? 0.562 -0.856 23.858 1.00 68.88 186 TRP A CA 1
ATOM 1452 C C . TRP A 1 186 ? 1.011 -0.516 25.285 1.00 68.88 186 TRP A C 1
ATOM 1454 O O . TRP A 1 186 ? 0.391 -0.983 26.238 1.00 68.88 186 TRP A O 1
ATOM 1464 N N . GLN A 1 187 ? 2.064 0.290 25.453 1.00 59.78 187 GLN A N 1
ATOM 1465 C CA . GLN A 1 187 ? 2.687 0.612 26.744 1.00 59.78 187 GLN A CA 1
ATOM 1466 C C . GLN A 1 187 ? 2.450 2.052 27.230 1.00 59.78 187 GLN A C 1
ATOM 1468 O O . GLN A 1 187 ? 2.899 2.404 28.324 1.00 59.78 187 GLN A O 1
ATOM 1473 N N . ALA A 1 188 ? 1.737 2.893 26.476 1.00 51.28 188 ALA A N 1
ATOM 1474 C CA . ALA A 1 188 ? 1.503 4.303 26.809 1.00 51.28 188 ALA A CA 1
ATOM 1475 C C . ALA A 1 188 ? 0.451 4.540 27.924 1.00 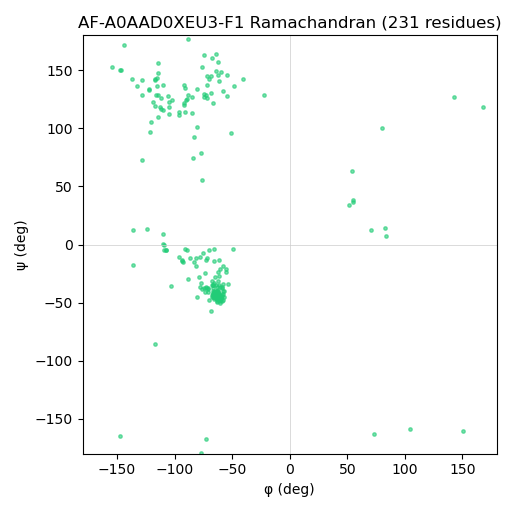51.28 188 ALA A C 1
ATOM 1477 O O . ALA A 1 188 ? -0.484 5.317 27.759 1.00 51.28 188 ALA A O 1
ATOM 1478 N N . GLY A 1 189 ? 0.637 3.940 29.103 1.00 44.88 189 GLY A N 1
ATOM 1479 C CA . GLY A 1 189 ? -0.059 4.350 30.330 1.00 44.88 189 GLY A CA 1
ATOM 1480 C C . GLY A 1 189 ? -1.553 3.989 30.444 1.00 44.88 189 GLY A C 1
ATOM 1481 O O . GLY A 1 189 ? -2.048 3.076 29.798 1.00 44.88 189 GLY A O 1
ATOM 1482 N N . ILE A 1 190 ? -2.243 4.668 31.376 1.00 39.44 190 ILE A N 1
ATOM 1483 C CA . ILE A 1 190 ? -3.417 4.201 32.163 1.00 39.44 190 ILE A CA 1
ATOM 1484 C C . ILE A 1 190 ? -4.702 3.942 31.343 1.00 39.44 190 ILE A C 1
ATOM 1486 O O . ILE A 1 190 ? -5.625 3.296 31.835 1.00 39.44 190 ILE A O 1
ATOM 1490 N N . SER A 1 191 ? -4.781 4.402 30.099 1.00 42.31 191 SER A N 1
ATOM 1491 C CA . SER A 1 191 ? -5.885 4.087 29.191 1.00 42.31 191 SER A CA 1
ATOM 1492 C C . SER A 1 191 ? -5.361 3.206 28.069 1.00 42.31 191 SER A C 1
ATOM 1494 O O . SER A 1 191 ? -4.516 3.629 27.285 1.00 42.31 191 SER A O 1
ATOM 1496 N N . PHE A 1 192 ? -5.878 1.981 28.014 1.00 55.38 192 PHE A N 1
ATOM 1497 C CA . PHE A 1 192 ? -5.756 1.082 26.873 1.00 55.38 192 PHE A CA 1
ATOM 1498 C C . PHE A 1 192 ? -5.916 1.847 25.545 1.00 55.38 192 PHE A C 1
ATOM 1500 O O . PHE A 1 192 ? -6.723 2.772 25.470 1.00 55.38 192 PHE A O 1
ATOM 1507 N N . HIS A 1 193 ? -5.131 1.449 24.537 1.00 66.50 193 HIS A N 1
ATOM 1508 C CA . HIS A 1 193 ? -5.251 1.818 23.119 1.00 66.50 193 HIS A CA 1
ATOM 1509 C C . HIS A 1 193 ? -6.661 2.284 22.728 1.00 66.50 193 HIS A C 1
ATOM 1511 O O . HIS A 1 193 ? -7.646 1.592 22.989 1.00 66.50 193 HIS A O 1
ATOM 1517 N N . GLU A 1 194 ? -6.759 3.451 22.090 1.00 77.69 194 GLU A N 1
ATOM 1518 C CA . GLU A 1 194 ? -8.063 3.987 21.724 1.00 77.69 194 GLU A CA 1
ATOM 1519 C C . GLU A 1 194 ? -8.660 3.171 20.564 1.00 77.69 194 GLU A C 1
ATOM 1521 O O . GLU A 1 194 ? -7.986 2.969 19.545 1.00 77.69 194 GLU A O 1
ATOM 1526 N N . PRO A 1 195 ? -9.891 2.644 20.706 1.00 84.62 195 PRO A N 1
ATOM 1527 C CA . PRO A 1 195 ? -10.535 1.909 19.631 1.00 84.62 195 PRO A CA 1
ATOM 1528 C C . PRO A 1 195 ? -10.804 2.819 18.431 1.00 84.62 195 PRO A C 1
ATOM 1530 O O . PRO A 1 195 ? -10.802 4.045 18.545 1.00 84.62 195 PRO A O 1
ATOM 1533 N N . LEU A 1 196 ? -11.088 2.213 17.274 1.00 88.94 196 LEU A N 1
ATOM 1534 C CA . LEU A 1 196 ? -11.506 2.963 16.093 1.00 88.94 196 LEU A CA 1
ATOM 1535 C C . LEU A 1 196 ? -12.717 3.832 16.436 1.00 88.94 196 LEU A C 1
ATOM 1537 O O . LEU A 1 196 ? -13.726 3.339 16.958 1.00 88.94 196 LEU A O 1
ATOM 1541 N N . GLN A 1 197 ? -12.618 5.121 16.120 1.00 91.06 197 GLN A N 1
ATOM 1542 C CA . GLN A 1 197 ? -13.729 6.045 16.277 1.00 91.06 197 GLN A CA 1
ATOM 1543 C C . GLN A 1 197 ? -14.513 6.109 14.967 1.00 91.06 197 GLN A C 1
ATOM 1545 O O . GLN A 1 197 ? -13.951 6.164 13.869 1.00 91.06 197 GLN A O 1
ATOM 1550 N N . TYR A 1 198 ? -15.834 6.093 15.097 1.00 92.00 198 TYR A N 1
ATOM 1551 C CA . TYR A 1 198 ? -16.759 6.083 13.974 1.00 92.00 198 TYR A CA 1
ATOM 1552 C C . TYR A 1 198 ? -17.547 7.388 13.964 1.00 92.00 198 TYR A C 1
ATOM 1554 O O . TYR A 1 198 ? -18.388 7.626 14.832 1.00 92.00 198 TYR A O 1
ATOM 1562 N N . GLU A 1 199 ? -17.258 8.234 12.982 1.00 90.94 199 GLU A N 1
ATOM 1563 C CA . GLU A 1 199 ? -18.052 9.419 12.674 1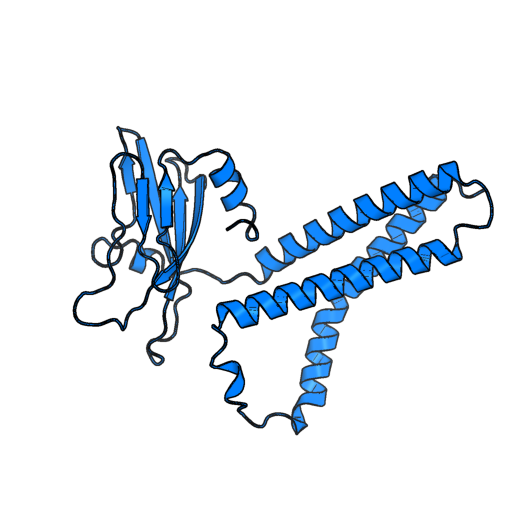.00 90.94 199 GLU A CA 1
ATOM 1564 C C . GLU A 1 199 ? -19.171 9.057 11.681 1.00 90.94 199 GLU A C 1
ATOM 1566 O O . GLU A 1 199 ? -19.274 7.925 11.211 1.00 90.94 199 GLU A O 1
ATOM 1571 N N . LYS A 1 200 ? -20.037 10.018 11.337 1.00 88.44 200 LYS A N 1
ATOM 1572 C CA . LYS A 1 200 ? -21.135 9.777 10.379 1.00 88.44 200 LYS A CA 1
ATOM 1573 C C . LYS A 1 200 ? -20.640 9.464 8.964 1.00 88.44 200 LYS A C 1
ATOM 1575 O O . LYS A 1 200 ? -21.343 8.803 8.205 1.00 88.44 200 LYS A O 1
ATOM 1580 N N . ASP A 1 201 ? -19.469 9.980 8.613 1.00 91.25 201 ASP A N 1
ATOM 1581 C CA . ASP A 1 201 ? -18.884 9.973 7.274 1.00 91.25 201 ASP A CA 1
ATOM 1582 C C . ASP A 1 201 ? -17.392 9.607 7.288 1.00 91.25 201 ASP A C 1
ATOM 1584 O O . ASP A 1 201 ? -16.704 9.794 6.286 1.00 91.25 201 ASP A O 1
ATOM 1588 N N . ALA A 1 202 ? -16.860 9.108 8.409 1.00 92.62 202 ALA A N 1
ATOM 1589 C CA . ALA A 1 202 ? -15.453 8.746 8.501 1.00 92.62 202 ALA A CA 1
ATOM 1590 C C . ALA A 1 202 ? -15.161 7.664 9.547 1.00 92.62 202 ALA A C 1
ATOM 1592 O O . ALA A 1 202 ? -15.841 7.541 10.566 1.00 92.62 202 ALA A O 1
ATOM 1593 N N . VAL A 1 203 ? -14.088 6.918 9.296 1.00 93.25 203 VAL A N 1
ATOM 1594 C CA . VAL A 1 203 ? -13.413 6.053 10.267 1.00 93.25 203 VAL A CA 1
ATOM 1595 C C . VAL A 1 203 ? -12.116 6.7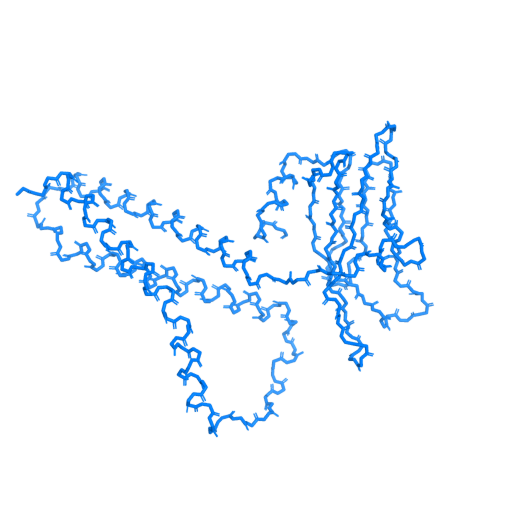37 10.677 1.00 93.25 203 VAL A C 1
ATOM 1597 O O . VAL A 1 203 ? -11.322 7.116 9.812 1.00 93.25 203 VAL A O 1
ATOM 1600 N N . MET A 1 204 ? -11.907 6.881 11.983 1.00 92.44 204 MET A N 1
ATOM 1601 C CA . MET A 1 204 ? -10.722 7.505 12.561 1.00 92.44 204 MET A CA 1
ATOM 1602 C C . MET A 1 204 ? -9.918 6.477 13.360 1.00 92.44 204 MET A C 1
ATOM 1604 O O . MET A 1 204 ? -10.484 5.699 14.132 1.00 92.44 204 MET A O 1
ATOM 1608 N N . ALA A 1 205 ? -8.599 6.492 13.194 1.00 88.38 205 ALA A N 1
ATOM 1609 C CA . ALA A 1 205 ? -7.671 5.695 13.984 1.00 88.38 205 ALA A CA 1
ATOM 1610 C C . ALA A 1 205 ? -6.569 6.594 14.546 1.00 88.38 205 ALA A C 1
ATOM 1612 O O . ALA A 1 205 ? -5.925 7.327 13.794 1.00 88.38 205 ALA A O 1
ATOM 1613 N N . VAL A 1 206 ? -6.345 6.510 15.857 1.00 83.62 206 VAL A N 1
ATOM 1614 C CA . VAL A 1 206 ? -5.279 7.259 16.527 1.00 83.62 206 VAL A CA 1
ATOM 1615 C C . VAL A 1 206 ? -3.936 6.617 16.201 1.00 83.62 206 VAL A C 1
ATOM 1617 O O . VAL A 1 206 ? -3.762 5.406 16.375 1.00 83.62 206 VAL A O 1
ATOM 1620 N N . ASN A 1 207 ? -2.988 7.414 15.714 1.00 79.94 207 ASN A N 1
ATOM 1621 C CA . ASN A 1 207 ? -1.666 6.924 15.337 1.00 79.94 207 ASN A CA 1
ATOM 1622 C C . ASN A 1 207 ? -0.639 7.276 16.416 1.00 79.94 207 ASN A C 1
ATOM 1624 O O . ASN A 1 207 ? -0.441 8.440 16.750 1.00 79.94 207 ASN A O 1
ATOM 1628 N N . ALA A 1 208 ? 0.059 6.270 16.944 1.00 74.31 208 ALA A N 1
ATOM 1629 C CA . ALA A 1 208 ? 1.050 6.484 17.995 1.00 74.31 208 ALA A CA 1
ATOM 1630 C C . ALA A 1 208 ? 2.256 7.315 17.522 1.00 74.31 208 ALA A C 1
ATOM 1632 O O . ALA A 1 208 ? 2.828 8.077 18.303 1.00 74.31 208 ALA A O 1
ATOM 1633 N N . PHE A 1 209 ? 2.638 7.178 16.248 1.00 69.94 209 PHE A N 1
ATOM 1634 C CA . PHE A 1 209 ? 3.767 7.887 15.646 1.00 69.94 209 PHE A CA 1
ATOM 1635 C C . PHE A 1 209 ? 3.344 8.589 14.358 1.00 69.94 209 PHE A C 1
ATOM 1637 O O . PHE A 1 209 ? 3.705 8.174 13.256 1.00 69.94 209 PHE A O 1
ATOM 1644 N N . GLY A 1 210 ? 2.579 9.669 14.484 1.00 71.88 210 GLY A N 1
ATOM 1645 C CA . GLY A 1 210 ? 2.268 10.533 13.351 1.00 71.88 210 GLY A CA 1
ATOM 1646 C C . GLY A 1 210 ? 0.926 11.224 13.482 1.00 71.88 210 GLY A C 1
ATOM 1647 O O . GLY A 1 210 ? 0.384 11.358 14.574 1.00 71.88 210 GLY A O 1
ATOM 1648 N N . GLU A 1 211 ? 0.415 11.672 12.340 1.00 80.88 211 GLU A N 1
ATOM 1649 C CA . GLU A 1 211 ? -0.950 12.172 12.241 1.00 80.88 211 GLU A CA 1
ATOM 1650 C C . GLU A 1 211 ? -1.945 11.014 12.341 1.00 80.88 211 GLU A C 1
ATOM 1652 O O . GLU A 1 211 ? -1.689 9.906 11.850 1.00 80.88 211 GLU A O 1
ATOM 1657 N N . ASP A 1 212 ? -3.083 11.297 12.970 1.00 85.19 212 ASP A N 1
ATOM 1658 C CA . ASP A 1 212 ? -4.205 10.373 13.041 1.00 85.19 212 ASP A CA 1
ATOM 1659 C C . ASP A 1 212 ? -4.742 10.067 11.648 1.00 85.19 212 ASP A C 1
ATOM 1661 O O . ASP A 1 212 ? -4.773 10.905 10.739 1.00 85.19 212 ASP A O 1
ATOM 1665 N N . ILE A 1 213 ? -5.203 8.836 11.482 1.00 88.50 213 ILE A N 1
ATOM 1666 C CA . ILE A 1 213 ? -5.730 8.373 10.211 1.00 88.50 213 ILE A CA 1
ATOM 1667 C C . ILE A 1 213 ? -7.213 8.675 10.147 1.00 88.50 213 ILE A C 1
ATOM 1669 O O . ILE A 1 213 ? -7.981 8.209 10.980 1.00 88.50 213 ILE A O 1
ATOM 1673 N N . ARG A 1 214 ? -7.617 9.379 9.089 1.00 92.00 214 ARG A N 1
ATOM 1674 C CA . ARG A 1 214 ? -9.014 9.612 8.722 1.00 92.00 214 ARG A CA 1
ATOM 1675 C C . ARG A 1 214 ? -9.309 8.986 7.366 1.00 92.00 214 ARG A C 1
ATOM 1677 O O . ARG A 1 214 ? -8.728 9.390 6.359 1.00 92.00 214 ARG A O 1
ATOM 1684 N N . ILE A 1 215 ? -10.239 8.037 7.322 1.00 92.56 215 ILE A N 1
ATOM 1685 C CA . ILE A 1 215 ? -10.769 7.468 6.077 1.00 92.56 215 ILE A CA 1
ATOM 1686 C C . ILE A 1 215 ? -12.208 7.947 5.916 1.00 92.56 215 ILE A C 1
ATOM 1688 O O . ILE A 1 215 ? -13.058 7.611 6.734 1.00 92.56 215 ILE A O 1
ATOM 1692 N N . GLN A 1 216 ? -12.481 8.729 4.871 1.00 93.56 216 GLN A N 1
ATOM 1693 C CA . GLN A 1 216 ? -13.846 9.156 4.550 1.00 93.56 216 GLN A CA 1
ATOM 1694 C C . GLN A 1 216 ? -14.669 7.970 4.032 1.00 93.56 216 GLN A C 1
ATOM 1696 O O . GLN A 1 216 ? -14.154 7.125 3.299 1.00 93.56 216 GLN A O 1
ATOM 1701 N N . ILE A 1 217 ? -15.945 7.917 4.406 1.00 91.94 217 ILE A N 1
ATOM 1702 C CA . ILE A 1 217 ? -16.920 6.911 3.991 1.00 91.94 217 ILE A CA 1
ATOM 1703 C C . ILE A 1 217 ? -18.068 7.620 3.249 1.00 91.94 217 ILE A C 1
ATOM 1705 O O . ILE A 1 217 ? -18.719 8.486 3.836 1.00 91.94 217 ILE A O 1
ATOM 1709 N N . PRO A 1 218 ? -18.364 7.260 1.985 1.00 92.06 218 PRO A N 1
ATOM 1710 C CA . PRO A 1 218 ? -17.681 6.254 1.171 1.00 92.06 218 PRO A CA 1
ATOM 1711 C C . PRO A 1 218 ? -16.254 6.686 0.775 1.00 92.06 218 PRO A C 1
ATOM 1713 O O . PRO A 1 218 ? -16.034 7.868 0.493 1.00 92.06 218 PRO A O 1
ATOM 1716 N N . PRO A 1 219 ? -15.291 5.748 0.690 1.00 91.69 219 PRO A N 1
ATOM 1717 C CA . PRO A 1 219 ? -13.940 6.060 0.236 1.00 91.69 219 PRO A CA 1
ATOM 1718 C C . PRO A 1 219 ? -13.904 6.630 -1.181 1.00 91.69 219 PRO A C 1
ATOM 1720 O O . PRO A 1 219 ? -14.702 6.269 -2.053 1.00 91.69 219 PRO A O 1
ATOM 1723 N N . SER A 1 220 ? -12.937 7.509 -1.438 1.00 92.69 220 SER A N 1
ATOM 1724 C CA . SER A 1 220 ? -12.772 8.105 -2.759 1.00 92.69 220 SER A CA 1
ATOM 1725 C C . SER A 1 220 ? -12.167 7.111 -3.760 1.00 92.69 220 SER A C 1
ATOM 1727 O O . SER A 1 220 ? -11.514 6.129 -3.407 1.00 92.69 220 SER A O 1
ATOM 1729 N N . ARG A 1 221 ? -12.283 7.409 -5.060 1.00 90.94 221 ARG A N 1
ATOM 1730 C CA . ARG A 1 221 ? -11.580 6.630 -6.101 1.00 90.94 221 ARG A CA 1
ATOM 1731 C C . ARG A 1 221 ? -10.056 6.680 -5.951 1.00 90.94 221 ARG A C 1
ATOM 1733 O O . ARG A 1 221 ? -9.366 5.767 -6.396 1.00 90.94 221 ARG A O 1
ATOM 1740 N N . PHE A 1 222 ? -9.532 7.748 -5.351 1.00 90.00 222 PHE A N 1
ATOM 1741 C CA . PHE A 1 222 ? -8.108 7.854 -5.060 1.00 90.00 222 PHE A CA 1
ATOM 1742 C C . PHE A 1 222 ? -7.708 6.926 -3.908 1.00 90.00 222 PHE A C 1
ATOM 1744 O O . PHE A 1 222 ? -6.670 6.278 -3.999 1.00 90.00 222 PHE A O 1
ATOM 1751 N N . ASP A 1 223 ? -8.559 6.776 -2.890 1.00 90.38 223 ASP A N 1
ATOM 1752 C CA . ASP A 1 223 ? -8.355 5.796 -1.815 1.00 90.38 223 ASP A CA 1
ATOM 1753 C C . ASP A 1 223 ? -8.360 4.367 -2.346 1.00 90.38 223 ASP A C 1
ATOM 1755 O O . ASP A 1 223 ? -7.504 3.567 -1.968 1.00 90.38 223 ASP A O 1
ATOM 1759 N N . TRP A 1 224 ? -9.248 4.086 -3.303 1.00 91.69 224 TRP A N 1
ATOM 1760 C CA . TRP A 1 224 ? -9.276 2.805 -3.998 1.00 91.69 224 TRP A CA 1
ATOM 1761 C C . TRP A 1 224 ? -7.959 2.531 -4.725 1.00 91.69 224 TRP A C 1
ATOM 1763 O O . TRP A 1 224 ? -7.415 1.436 -4.596 1.00 91.69 224 TRP A O 1
ATOM 1773 N N . LEU A 1 225 ? -7.412 3.516 -5.446 1.00 87.81 225 LEU A N 1
ATOM 1774 C CA . LEU A 1 225 ? -6.126 3.378 -6.136 1.00 87.81 225 LEU A CA 1
ATOM 1775 C C . LEU A 1 225 ? -4.968 3.198 -5.145 1.00 87.81 225 LEU A C 1
ATOM 1777 O O . LEU A 1 225 ? -4.139 2.305 -5.324 1.00 87.81 225 LEU A O 1
ATOM 1781 N N . ARG A 1 226 ? -4.933 4.022 -4.093 1.00 85.75 226 ARG A N 1
ATOM 1782 C CA . ARG A 1 226 ? -3.922 3.994 -3.029 1.00 85.75 226 ARG A CA 1
ATOM 1783 C C . ARG A 1 226 ? -3.880 2.633 -2.338 1.00 85.75 226 ARG A C 1
ATOM 1785 O O . ARG A 1 226 ? -2.803 2.073 -2.186 1.00 85.75 226 ARG A O 1
ATOM 1792 N N . ALA A 1 227 ? -5.039 2.024 -2.095 1.00 86.81 227 ALA A N 1
ATOM 1793 C CA . ALA A 1 227 ? -5.134 0.693 -1.503 1.00 86.81 227 ALA A CA 1
ATOM 1794 C C . ALA A 1 227 ? -4.463 -0.429 -2.327 1.00 86.81 227 ALA A C 1
ATOM 1796 O O . ALA A 1 227 ? -4.129 -1.471 -1.772 1.00 86.81 227 ALA A O 1
ATOM 1797 N N . ARG A 1 228 ? -4.244 -0.240 -3.640 1.00 83.44 228 ARG A N 1
ATOM 1798 C CA . ARG A 1 228 ? -3.543 -1.215 -4.506 1.00 83.44 228 ARG A CA 1
ATOM 1799 C C . ARG A 1 228 ? -2.062 -0.908 -4.697 1.00 83.44 228 ARG A C 1
ATOM 1801 O O . ARG A 1 228 ? -1.347 -1.722 -5.279 1.00 83.44 228 ARG A O 1
ATOM 1808 N N . ILE A 1 229 ? -1.601 0.267 -4.277 1.00 74.31 229 ILE A N 1
ATOM 1809 C CA . ILE A 1 229 ? -0.239 0.734 -4.524 1.00 74.31 229 ILE A CA 1
ATOM 1810 C C . ILE A 1 229 ? 0.417 0.998 -3.165 1.00 74.31 229 ILE A C 1
ATOM 1812 O O . ILE A 1 229 ? 0.275 2.095 -2.631 1.00 74.31 229 ILE A O 1
ATOM 1816 N N . PRO A 1 230 ? 1.203 0.040 -2.634 1.00 60.69 230 PRO A N 1
ATOM 1817 C CA . PRO A 1 230 ? 1.799 0.138 -1.297 1.00 60.69 230 PRO A CA 1
ATOM 1818 C C . PRO A 1 230 ? 2.689 1.367 -1.066 1.00 60.69 230 PRO A 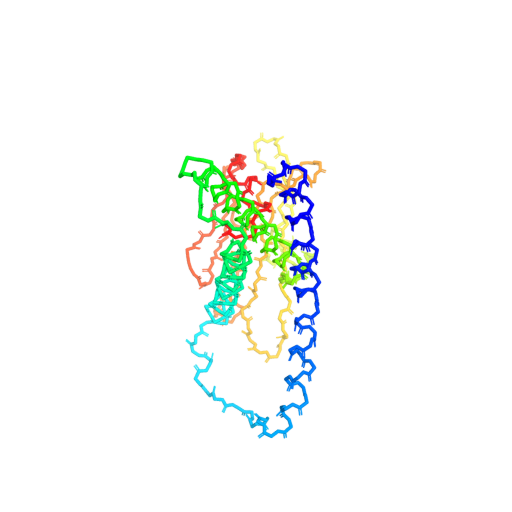C 1
ATOM 1820 O O . PRO A 1 230 ? 2.982 1.707 0.068 1.00 60.69 230 PRO A O 1
ATOM 1823 N N . LEU A 1 231 ? 3.162 2.014 -2.135 1.00 60.31 231 LEU A N 1
ATOM 1824 C CA . LEU A 1 231 ? 4.034 3.192 -2.070 1.00 60.31 231 LEU A CA 1
ATOM 1825 C C . LEU A 1 231 ? 3.278 4.509 -1.877 1.00 60.31 231 LEU A C 1
ATOM 1827 O O . LEU A 1 231 ? 3.912 5.531 -1.637 1.00 60.31 231 LEU A O 1
ATOM 1831 N N . LEU A 1 232 ? 1.962 4.508 -2.098 1.00 61.38 232 LEU A N 1
ATOM 1832 C CA . LEU A 1 232 ? 1.143 5.707 -1.967 1.00 61.38 232 LEU A CA 1
ATOM 1833 C C . LEU A 1 232 ? 0.524 5.828 -0.575 1.00 61.38 232 LEU A C 1
ATOM 1835 O O . LEU A 1 232 ? -0.003 6.900 -0.297 1.00 61.38 232 LEU A O 1
ATOM 1839 N N . ASP A 1 233 ? 0.552 4.767 0.245 1.00 56.62 233 ASP A N 1
ATOM 1840 C CA . ASP A 1 233 ? 0.017 4.704 1.619 1.00 56.62 233 ASP A CA 1
ATOM 1841 C C . ASP A 1 233 ? 0.640 5.705 2.598 1.00 56.62 233 ASP A C 1
ATOM 1843 O O . ASP A 1 233 ? 1.759 6.199 2.344 1.00 56.62 233 ASP A O 1
#

pLDDT: mean 72.66, std 16.43, range [30.05, 95.19]

Nearest PDB structures (foldseek):
  3aae-assembly1_A  TM=3.315E-01  e=3.208E+00  Gallus gallus
  1suj-assembly1_A  TM=3.420E-01  e=6.043E+00  Ambystoma tigrinum

Solvent-accessible surface area (backbone atoms only — not comparable to full-atom values): 13352 Å² total; per-residue (Å²): 131,85,47,72,69,55,54,52,53,48,52,52,51,53,47,52,51,49,52,50,48,63,66,48,46,60,60,51,51,50,52,48,48,63,69,65,41,83,82,66,82,66,99,74,68,83,75,64,77,76,44,54,75,60,59,50,51,52,49,50,52,50,50,51,50,50,52,52,49,50,51,50,51,50,51,54,51,52,62,44,64,79,65,68,61,97,71,65,77,70,64,52,48,53,54,50,52,51,51,51,54,50,51,52,53,51,51,49,52,49,51,55,50,47,51,67,75,71,44,87,68,63,40,67,34,72,62,37,25,28,77,89,47,28,46,36,36,79,43,76,49,94,87,43,57,32,37,33,43,31,23,28,54,70,71,64,93,86,71,71,61,62,37,45,32,40,43,34,37,21,42,83,87,65,50,73,34,32,49,45,75,46,35,42,51,79,70,73,63,99,61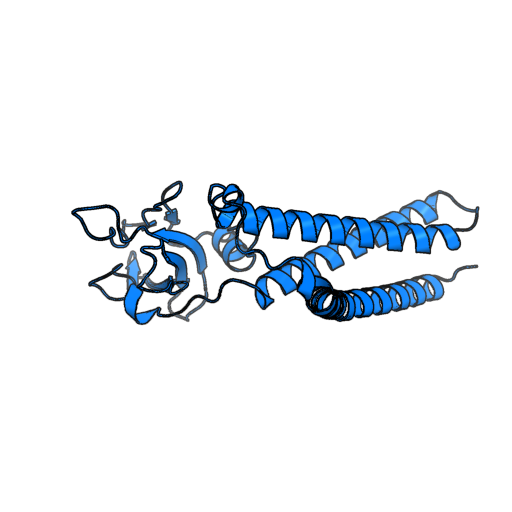,74,64,77,45,53,44,78,56,88,46,32,45,35,41,76,29,66,83,64,75,62,46,74,47,52,54,80,56,50,75,63,36,35,53,34,49,75,34,85,86,68,95

Organism: NCBI:txid80842

Sequence (233 aa):
MSNARTYVKKLLVGTLLVIVVMVLAPPLMLILLLLFSSSIINPNPVFMWRISEDAGSHLMAVVQSVILMVTLLGFFIWMMKGHVGVGYGSERRRYLSVTVIYTLLLCCGFILAGTNLFGPQYGRCEFYNSPTTLNAGRKDFNGVVYEIRVCGSAPRPQDGDNDRLELTVLDEHGEMLARRHYSVNWQAGISFHEPLQYEKDAVMAVNAFGEDIRIQIPPSRFDWLRARIPLLD

Foldseek 3Di:
DCDVVNVVVVVVVLVVVLVVCVVPVVVVVVVVCVVPVPPPPPPDDPVVVPQPPVNVVVVVLVVVLVVSLVVSVVSLVVVVVVPPPPDDDPVVVVSVVVSVVVSVVVSLVVSLVCCVVVPQDFAPQVVLCDCVAQVFAWDDQPNFIKGWTKTWSDDDPPPQDKIKIKTFIAGPVRQTQAIDIATWRQPPDDDGAHHWDDDNFWIWHDHPPDDIDIAGPVHDVVRSVCRSGVVND

Radius of gyration: 23.83 Å; Cα contacts (8 Å, |Δi|>4): 249; chains: 1; bounding box: 62×29×74 Å